Protein AF-A0A7C6S6C7-F1 (afdb_monomer_lite)

Foldseek 3Di:
DPLDDDDAAADDPDPLRDHDPVRLVVLLVVLLVVCVVVVNLFAADPVDLVCVVVVVHHVDDWPVSVDVDCPPGPNVVVCVVVSRVSSNVVSVCVPPPPPVLQWFWKWFDKALDPVVLVVVLVVCVVVVADWFWFDDPNITIITRDTHSDVVVSVVVCVVCVVVVTDIDIHSDHGHTDDPPVPDDLLVLLVCVVVCVQDDDVSNVVSCVVSPHDPVSSVVNNVVVD

Radius of gyration: 30.14 Å; chains: 1; bounding box: 70×31×78 Å

Secondary structure (DSSP, 8-state):
----------S-SSTT----HHHHHHHHHHHHHHHHHTT---------GGGTT-TTT-----GGGTSS--TTHHHHHTTHHHHHHHHHHHHHTSS--------EEEEEEEESSHHHHHHHHHHHHHTT---EEEEETTEEEEEEEEESSHHHHHHHHHHHHHTT---EEE----EEE----PPPHHHHHHHHHTTTT-STHHHHHHHHHTT--HHHHHHHHHH--

Structure (mmCIF, N/CA/C/O backbone):
data_AF-A0A7C6S6C7-F1
#
_entry.id   AF-A0A7C6S6C7-F1
#
loop_
_atom_site.group_PDB
_atom_site.id
_atom_site.type_symbol
_atom_site.label_atom_id
_atom_site.label_alt_id
_atom_site.label_comp_id
_atom_site.label_asym_id
_atom_site.label_entity_id
_atom_site.label_seq_id
_atom_site.pdbx_PDB_ins_code
_atom_site.Cartn_x
_atom_site.Cartn_y
_atom_site.Cartn_z
_atom_site.occupancy
_atom_site.B_iso_or_equiv
_atom_site.auth_seq_id
_atom_site.auth_comp_id
_atom_site.auth_asym_id
_atom_site.auth_atom_id
_atom_site.pdbx_PDB_model_num
ATOM 1 N N . ASP A 1 1 ? 31.961 13.478 -6.996 1.00 47.97 1 ASP A N 1
ATOM 2 C CA . ASP A 1 1 ? 31.665 12.827 -8.280 1.00 47.97 1 ASP A CA 1
ATOM 3 C C . ASP A 1 1 ? 30.890 11.525 -8.039 1.00 47.97 1 ASP A C 1
ATOM 5 O O . ASP A 1 1 ? 31.414 10.441 -8.219 1.00 47.97 1 ASP A O 1
ATOM 9 N N . ASN A 1 2 ? 29.649 11.640 -7.536 1.00 51.88 2 ASN A N 1
ATOM 10 C CA . ASN A 1 2 ? 28.834 10.511 -7.040 1.00 51.88 2 ASN A CA 1
ATOM 11 C C . ASN A 1 2 ? 27.441 10.481 -7.705 1.00 51.88 2 ASN A C 1
ATOM 13 O O . ASN A 1 2 ? 26.450 10.142 -7.065 1.00 51.88 2 ASN A O 1
ATOM 17 N N . ARG A 1 3 ? 27.323 10.953 -8.955 1.00 71.06 3 ARG A N 1
ATOM 18 C CA . ARG A 1 3 ? 26.011 11.225 -9.582 1.00 71.06 3 ARG A CA 1
ATOM 19 C C . ARG A 1 3 ? 25.440 10.058 -10.396 1.00 71.06 3 ARG A C 1
ATOM 21 O O . ARG A 1 3 ? 24.309 10.162 -10.856 1.00 71.06 3 ARG A O 1
ATOM 28 N N . ALA A 1 4 ? 26.196 8.976 -10.590 1.00 80.19 4 ALA A N 1
ATOM 29 C CA . ALA A 1 4 ? 25.791 7.841 -11.417 1.00 80.19 4 ALA A CA 1
ATOM 30 C C . ALA A 1 4 ? 25.955 6.512 -10.671 1.00 80.19 4 ALA A C 1
ATOM 32 O O . ALA A 1 4 ? 26.929 6.311 -9.948 1.00 80.19 4 ALA A O 1
ATOM 33 N N . ILE A 1 5 ? 25.002 5.603 -10.881 1.00 88.62 5 ILE A N 1
ATOM 34 C CA . ILE A 1 5 ? 25.083 4.212 -10.433 1.00 88.62 5 ILE A CA 1
ATOM 35 C C . ILE A 1 5 ? 25.441 3.369 -11.654 1.00 88.62 5 ILE A C 1
ATOM 37 O O . ILE A 1 5 ? 24.648 3.260 -12.590 1.00 88.62 5 ILE A O 1
ATOM 41 N N . THR A 1 6 ? 26.637 2.787 -11.649 1.00 90.50 6 THR A N 1
ATOM 42 C CA . THR A 1 6 ? 27.090 1.883 -12.711 1.00 90.50 6 THR A CA 1
ATOM 43 C C . THR A 1 6 ? 26.638 0.465 -12.399 1.00 90.50 6 THR A C 1
ATOM 45 O O . THR A 1 6 ? 26.876 -0.039 -11.303 1.00 90.50 6 THR A O 1
ATOM 48 N N . ILE A 1 7 ? 25.999 -0.184 -13.370 1.00 91.75 7 ILE A N 1
ATOM 49 C CA . ILE A 1 7 ? 25.543 -1.570 -13.264 1.00 91.75 7 ILE A CA 1
ATOM 50 C C . ILE A 1 7 ? 26.232 -2.378 -14.356 1.00 91.75 7 ILE A C 1
ATOM 52 O O . ILE A 1 7 ? 26.159 -2.028 -15.534 1.00 91.75 7 ILE A O 1
ATOM 56 N N . GLU A 1 8 ? 26.874 -3.473 -13.962 1.00 88.44 8 GLU A N 1
ATOM 57 C CA . GLU A 1 8 ? 27.484 -4.427 -14.881 1.00 88.44 8 GLU A CA 1
ATOM 58 C C . GLU A 1 8 ? 26.715 -5.747 -14.828 1.00 88.44 8 GLU A C 1
ATOM 60 O O . GLU A 1 8 ? 26.406 -6.272 -13.758 1.00 88.44 8 GLU A O 1
ATOM 65 N N . CYS A 1 9 ? 26.371 -6.280 -15.997 1.00 86.69 9 CYS A N 1
ATOM 66 C CA . CYS A 1 9 ? 25.693 -7.562 -16.139 1.00 86.69 9 CYS A CA 1
ATOM 67 C C . CYS A 1 9 ? 26.451 -8.398 -17.163 1.00 86.69 9 CYS A C 1
ATOM 69 O O . CYS A 1 9 ? 26.770 -7.911 -18.245 1.00 86.69 9 CYS A O 1
ATOM 71 N N . ALA A 1 10 ? 26.721 -9.657 -16.831 1.00 84.00 10 ALA A N 1
ATOM 72 C CA . ALA A 1 10 ? 27.397 -10.587 -17.723 1.00 84.00 10 ALA A CA 1
ATOM 73 C C . ALA A 1 10 ? 26.809 -11.993 -17.565 1.00 84.00 10 ALA A C 1
ATOM 75 O O . ALA A 1 10 ? 26.389 -12.398 -16.479 1.00 84.00 10 ALA A O 1
ATOM 76 N N . SER A 1 11 ? 26.766 -12.749 -18.657 1.00 84.12 11 SER A N 1
ATOM 77 C CA . SER A 1 11 ? 26.529 -14.197 -18.632 1.00 84.12 11 SER A CA 1
ATOM 78 C C . SER A 1 11 ? 27.416 -14.862 -19.674 1.00 84.12 11 SER A C 1
ATOM 80 O O . SER A 1 11 ? 28.275 -15.665 -19.317 1.00 84.12 11 SER A O 1
ATOM 82 N N . ASP A 1 12 ? 27.283 -14.447 -20.934 1.00 85.94 12 ASP A N 1
ATOM 83 C CA . ASP A 1 12 ? 28.106 -14.973 -22.019 1.00 85.94 12 ASP A CA 1
ATOM 84 C C . ASP A 1 12 ? 29.448 -14.241 -22.136 1.00 85.94 12 ASP A C 1
ATOM 86 O O . ASP A 1 12 ? 29.566 -13.044 -21.868 1.00 85.94 12 ASP A O 1
ATOM 90 N N . LYS A 1 13 ? 30.478 -14.971 -22.580 1.00 86.69 13 LYS A N 1
ATOM 91 C CA . LYS A 1 13 ? 31.836 -14.435 -22.799 1.00 86.69 13 LYS A CA 1
ATOM 92 C C . LYS A 1 13 ? 32.058 -13.904 -24.218 1.00 86.69 13 LYS A C 1
ATOM 94 O O . LYS A 1 13 ? 33.100 -13.312 -24.493 1.00 86.69 13 LYS A O 1
ATOM 99 N N . THR A 1 14 ? 31.106 -14.125 -25.120 1.00 87.19 14 THR A N 1
ATOM 100 C CA . THR A 1 14 ? 31.212 -13.812 -26.549 1.00 87.19 14 THR A CA 1
ATOM 101 C C . THR A 1 14 ? 30.164 -12.790 -26.969 1.00 87.19 14 THR A C 1
ATOM 103 O O . THR A 1 14 ? 29.082 -12.711 -26.393 1.00 87.19 14 THR A O 1
ATOM 106 N N . HIS A 1 15 ? 30.485 -11.996 -27.992 1.00 83.56 15 HIS A N 1
ATOM 107 C CA . HIS A 1 15 ? 29.543 -11.069 -28.617 1.00 83.56 15 HIS A CA 1
ATOM 108 C C . HIS A 1 15 ? 28.296 -11.834 -29.125 1.00 83.56 15 HIS A C 1
ATOM 110 O O . HIS A 1 15 ? 28.476 -12.894 -29.728 1.00 83.56 15 HIS A O 1
ATOM 116 N N . PRO A 1 16 ? 27.053 -11.353 -28.891 1.00 87.94 16 PRO A N 1
ATOM 117 C CA . PRO A 1 16 ? 26.654 -9.997 -28.477 1.00 87.94 16 PRO A CA 1
ATOM 118 C C . PRO A 1 16 ? 26.642 -9.734 -26.960 1.00 87.94 16 PRO A C 1
ATOM 120 O O . PRO A 1 16 ? 26.078 -8.724 -26.531 1.00 87.94 16 PRO A O 1
ATOM 123 N N . TYR A 1 17 ? 27.279 -10.605 -26.169 1.00 86.69 17 TYR A N 1
ATOM 124 C CA . TYR A 1 17 ? 27.322 -10.582 -24.704 1.00 86.69 17 TYR A CA 1
ATOM 125 C C . TYR A 1 17 ? 25.922 -10.702 -24.103 1.00 86.69 17 TYR A C 1
ATOM 127 O O . TYR A 1 17 ? 25.479 -9.853 -23.328 1.00 86.69 17 TYR A O 1
ATOM 135 N N . ALA A 1 18 ? 25.187 -11.736 -24.522 1.00 89.00 18 ALA A N 1
ATOM 136 C CA . ALA A 1 18 ? 23.850 -11.969 -24.010 1.00 89.00 18 ALA A CA 1
ATOM 137 C C . ALA A 1 18 ? 23.882 -12.259 -22.503 1.00 89.00 18 ALA A C 1
ATOM 139 O O . ALA A 1 18 ? 24.819 -12.861 -21.967 1.00 89.00 18 ALA A O 1
ATOM 140 N N . ILE A 1 19 ? 22.837 -11.795 -21.821 1.00 91.50 19 ILE A N 1
ATOM 141 C CA . ILE A 1 19 ? 22.576 -12.140 -20.427 1.00 91.50 19 ILE A CA 1
ATOM 142 C C . ILE A 1 19 ? 21.405 -13.111 -20.375 1.00 91.50 19 ILE A C 1
ATOM 144 O O . ILE A 1 19 ? 20.435 -12.954 -21.116 1.00 91.50 19 ILE A O 1
ATOM 148 N N . ASN A 1 20 ? 21.498 -14.117 -19.507 1.00 90.56 20 ASN A N 1
ATOM 149 C CA . ASN A 1 20 ? 20.414 -15.083 -19.343 1.00 90.56 20 ASN A CA 1
ATOM 150 C C . ASN A 1 20 ? 19.202 -14.458 -18.627 1.00 90.56 20 ASN A C 1
ATOM 152 O O . ASN A 1 20 ? 19.310 -13.413 -17.979 1.00 90.56 20 ASN A O 1
ATOM 156 N N . ASP A 1 21 ? 18.059 -15.140 -18.685 1.00 87.06 21 ASP A N 1
ATOM 157 C CA . ASP A 1 21 ? 16.793 -14.650 -18.127 1.00 87.06 21 ASP A CA 1
ATOM 158 C C . ASP A 1 21 ? 16.856 -14.339 -16.628 1.00 87.06 21 ASP A C 1
ATOM 160 O O . ASP A 1 21 ? 16.205 -13.403 -16.161 1.00 87.06 21 ASP A O 1
ATOM 164 N N . LYS A 1 22 ? 17.655 -15.091 -15.855 1.00 90.12 22 LYS A N 1
ATOM 165 C CA . LYS A 1 22 ? 17.818 -14.831 -14.417 1.00 90.12 22 LYS A CA 1
ATOM 166 C C . LYS A 1 22 ? 18.522 -13.496 -14.194 1.00 90.12 22 LYS A C 1
ATOM 168 O O . LYS A 1 22 ? 18.043 -12.690 -13.404 1.00 90.12 22 LYS A O 1
ATOM 173 N N . VAL A 1 23 ? 19.612 -13.245 -14.921 1.00 92.81 23 VAL A N 1
ATOM 174 C CA . VAL A 1 23 ? 20.358 -11.981 -14.846 1.00 92.81 23 VAL A CA 1
ATOM 175 C C . VAL A 1 23 ? 19.506 -10.821 -15.356 1.00 92.81 23 VAL A C 1
ATOM 177 O O . VAL A 1 23 ? 19.462 -9.779 -14.708 1.00 92.81 23 VAL A O 1
ATOM 180 N N . TYR A 1 24 ? 18.769 -11.007 -16.455 1.00 91.31 24 TYR A N 1
ATOM 181 C CA . TYR A 1 24 ? 17.848 -9.991 -16.971 1.00 91.31 24 TYR A CA 1
ATOM 182 C C . TYR A 1 24 ? 16.764 -9.637 -15.943 1.00 91.31 24 TYR A C 1
ATOM 184 O O . TYR A 1 24 ? 16.545 -8.464 -15.646 1.00 91.31 24 TYR A O 1
ATOM 192 N N . LYS A 1 25 ? 16.131 -10.638 -15.320 1.00 89.12 25 LYS A N 1
ATOM 193 C CA . LYS A 1 25 ? 15.130 -10.417 -14.269 1.00 89.12 25 LYS A CA 1
ATOM 194 C C . LYS A 1 25 ? 15.717 -9.665 -13.071 1.00 89.12 25 LYS A C 1
ATOM 196 O O . LYS A 1 25 ? 15.112 -8.696 -12.614 1.00 89.12 25 LYS A O 1
ATOM 201 N N . SER A 1 26 ? 16.888 -10.079 -12.586 1.00 93.12 26 SER A N 1
ATOM 202 C CA . SER A 1 26 ? 17.566 -9.410 -11.471 1.00 93.12 26 SER A CA 1
ATOM 203 C C . SER A 1 26 ? 17.972 -7.975 -11.809 1.00 93.12 26 SER A C 1
ATOM 205 O O . SER A 1 26 ? 17.863 -7.107 -10.948 1.00 93.12 26 SER A O 1
ATOM 207 N N . LEU A 1 27 ? 18.368 -7.693 -13.056 1.00 95.94 27 LEU A N 1
ATOM 208 C CA . LEU A 1 27 ? 18.631 -6.333 -13.531 1.00 95.94 27 LEU A CA 1
ATOM 209 C C . LEU A 1 27 ? 17.375 -5.456 -13.429 1.00 95.94 27 LEU A C 1
ATOM 211 O O . LEU A 1 27 ? 17.442 -4.353 -12.890 1.00 95.94 27 LEU A O 1
ATOM 215 N N . ILE A 1 28 ? 16.224 -5.949 -13.897 1.00 95.88 28 ILE A N 1
ATOM 216 C CA . ILE A 1 28 ? 14.957 -5.213 -13.800 1.00 95.88 28 ILE A CA 1
ATOM 217 C C . ILE A 1 28 ? 14.578 -4.950 -12.333 1.00 95.88 28 ILE A C 1
ATOM 219 O O . ILE A 1 28 ? 14.194 -3.833 -11.989 1.00 95.88 28 ILE A O 1
ATOM 223 N N . GLU A 1 29 ? 14.691 -5.950 -11.456 1.00 92.56 29 GLU A N 1
ATOM 224 C CA . GLU A 1 29 ? 14.382 -5.803 -10.024 1.00 92.56 29 GLU A CA 1
ATOM 225 C C . GLU A 1 29 ? 15.312 -4.797 -9.329 1.00 92.56 29 GLU A C 1
ATOM 227 O O . GLU A 1 29 ? 14.835 -3.940 -8.580 1.00 92.56 29 GLU A O 1
ATOM 232 N N . LEU A 1 30 ? 16.612 -4.847 -9.632 1.00 95.12 30 LEU A N 1
ATOM 233 C CA . LEU A 1 30 ? 17.609 -3.913 -9.114 1.00 95.12 30 LEU A CA 1
ATOM 234 C C . LEU A 1 30 ? 17.331 -2.473 -9.566 1.00 95.12 30 LEU A C 1
ATOM 236 O O . LEU A 1 30 ? 17.355 -1.559 -8.745 1.00 95.12 30 LEU A O 1
ATOM 240 N N . LEU A 1 31 ? 17.025 -2.260 -10.848 1.00 95.94 31 LEU A N 1
ATOM 241 C CA . LEU A 1 31 ? 16.701 -0.932 -11.381 1.00 95.94 31 LEU A CA 1
ATOM 242 C C . LEU A 1 31 ? 15.455 -0.336 -10.710 1.00 95.94 31 LEU A C 1
ATOM 244 O O . LEU A 1 31 ? 15.453 0.841 -10.353 1.00 95.94 31 LEU A O 1
ATOM 248 N N . VAL A 1 32 ? 14.419 -1.147 -10.477 1.00 93.50 32 VAL A N 1
ATOM 249 C CA . VAL A 1 32 ? 13.214 -0.715 -9.749 1.00 93.50 32 VAL A CA 1
ATOM 250 C C . VAL A 1 32 ? 13.544 -0.310 -8.309 1.00 93.50 32 VAL A C 1
ATOM 252 O O . VAL A 1 32 ? 13.063 0.724 -7.844 1.00 93.50 32 VAL A O 1
ATOM 255 N N . ASP A 1 33 ? 14.343 -1.104 -7.592 1.00 91.25 33 ASP A N 1
ATOM 256 C CA . ASP A 1 33 ? 14.756 -0.797 -6.215 1.00 91.25 33 ASP A CA 1
ATOM 257 C C . ASP A 1 33 ? 15.592 0.492 -6.148 1.00 91.25 33 ASP A C 1
ATOM 259 O O . ASP A 1 33 ? 15.297 1.377 -5.340 1.00 91.25 33 ASP A O 1
ATOM 263 N N . ILE A 1 34 ? 16.552 0.662 -7.063 1.00 91.62 34 ILE A N 1
ATOM 264 C CA . ILE A 1 34 ? 17.354 1.885 -7.195 1.00 91.62 34 ILE A CA 1
ATOM 265 C C . ILE A 1 34 ? 16.457 3.101 -7.424 1.00 91.62 34 ILE A C 1
ATOM 267 O O . ILE A 1 34 ? 16.593 4.099 -6.712 1.00 91.62 34 ILE A O 1
ATOM 271 N N . CYS A 1 35 ? 15.530 3.029 -8.382 1.00 92.50 35 CYS A N 1
ATOM 272 C CA . CYS A 1 35 ? 14.629 4.139 -8.665 1.00 92.50 35 CYS A CA 1
ATOM 273 C C . CYS A 1 35 ? 13.804 4.522 -7.430 1.00 92.50 35 CYS A C 1
ATOM 275 O O . CYS A 1 35 ? 13.725 5.702 -7.091 1.00 92.50 35 CYS A O 1
ATOM 277 N N . LYS A 1 36 ? 13.274 3.538 -6.692 1.00 87.31 36 LYS A N 1
ATOM 278 C CA . LYS A 1 36 ? 12.518 3.782 -5.453 1.00 87.31 36 LYS A CA 1
ATOM 279 C C . LYS A 1 36 ? 13.365 4.436 -4.361 1.00 87.31 36 LYS A C 1
ATOM 281 O O . LYS A 1 36 ? 12.927 5.420 -3.772 1.00 87.31 36 LYS A O 1
ATOM 286 N N . ARG A 1 37 ? 14.571 3.923 -4.093 1.00 87.56 37 ARG A N 1
ATOM 287 C CA . ARG A 1 37 ? 15.457 4.446 -3.031 1.00 87.56 37 ARG A CA 1
ATOM 288 C C . ARG A 1 37 ? 15.933 5.868 -3.291 1.00 87.56 37 ARG A C 1
ATOM 290 O O . ARG A 1 37 ? 16.181 6.602 -2.343 1.00 87.56 37 ARG A O 1
ATOM 297 N N . ASN A 1 38 ? 16.056 6.239 -4.562 1.00 87.38 38 ASN A N 1
ATOM 298 C CA . ASN A 1 38 ? 16.575 7.540 -4.972 1.00 87.38 38 ASN A CA 1
ATOM 299 C C . ASN A 1 38 ? 15.471 8.515 -5.411 1.00 87.38 38 ASN A C 1
ATOM 301 O O . ASN A 1 38 ? 15.783 9.591 -5.912 1.00 87.38 38 ASN A O 1
ATOM 305 N N . GLY A 1 39 ? 14.191 8.155 -5.252 1.00 87.88 39 GLY A N 1
ATOM 306 C CA . GLY A 1 39 ? 13.073 9.019 -5.637 1.00 87.88 39 GLY A CA 1
ATOM 307 C C . GLY A 1 39 ? 13.017 9.323 -7.138 1.00 87.88 39 GLY A C 1
ATOM 308 O O . GLY A 1 39 ? 12.542 10.386 -7.525 1.00 87.88 39 GLY A O 1
ATOM 309 N N . ILE A 1 40 ? 13.513 8.415 -7.984 1.00 90.31 40 ILE A N 1
ATOM 310 C CA . ILE A 1 40 ? 13.480 8.551 -9.443 1.00 90.31 40 ILE A CA 1
ATOM 311 C C . ILE A 1 40 ? 12.114 8.042 -9.925 1.00 90.31 40 ILE A C 1
ATOM 313 O O . ILE A 1 40 ? 11.858 6.838 -9.844 1.00 90.31 40 ILE A O 1
ATOM 317 N N . PRO A 1 41 ? 11.234 8.921 -10.434 1.00 87.06 41 PRO A N 1
ATOM 318 C CA . PRO A 1 41 ? 9.870 8.536 -10.792 1.00 87.06 41 PRO A CA 1
ATOM 319 C C . PRO A 1 41 ? 9.803 7.703 -12.077 1.00 87.06 41 PRO A C 1
ATOM 321 O O . PRO A 1 41 ? 8.849 6.960 -12.280 1.00 87.06 41 PRO A O 1
ATOM 324 N N . GLU A 1 42 ? 10.804 7.832 -12.949 1.00 92.94 42 GLU A N 1
ATOM 325 C CA . GLU A 1 42 ? 10.820 7.211 -14.268 1.00 92.94 42 GLU A CA 1
ATOM 326 C C . GLU A 1 42 ? 12.260 6.997 -14.741 1.00 92.94 42 GLU A C 1
ATOM 328 O O . GLU A 1 42 ? 13.106 7.890 -14.635 1.00 92.94 42 GLU A O 1
ATOM 333 N N . LEU A 1 43 ? 12.526 5.827 -15.312 1.00 95.50 43 LEU A N 1
ATOM 334 C CA . LEU A 1 43 ? 13.738 5.520 -16.052 1.00 95.50 43 LEU A CA 1
ATOM 335 C C . LEU A 1 43 ? 13.569 5.960 -17.518 1.00 95.50 43 LEU A C 1
ATOM 337 O O . LEU A 1 43 ? 12.643 5.532 -18.205 1.00 95.50 43 LEU A O 1
ATOM 341 N N . LYS A 1 44 ? 14.448 6.840 -18.001 1.00 95.44 44 LYS A N 1
ATOM 342 C CA . LYS A 1 44 ? 14.313 7.544 -19.285 1.00 95.44 44 LYS A CA 1
ATOM 343 C C . LYS A 1 44 ? 15.459 7.182 -20.220 1.00 95.44 44 LYS A C 1
ATOM 345 O O . LYS A 1 44 ? 16.620 7.468 -19.919 1.00 95.44 44 LYS A O 1
ATOM 350 N N . TRP A 1 45 ? 15.116 6.641 -21.388 1.00 96.50 45 TRP A N 1
ATOM 351 C CA . TRP A 1 45 ? 16.058 6.306 -22.455 1.00 96.50 45 TRP A CA 1
ATOM 352 C C . TRP A 1 45 ? 15.567 6.820 -23.808 1.00 96.50 45 TRP A C 1
ATOM 354 O O . TRP A 1 45 ? 14.506 6.414 -24.277 1.00 96.50 45 TRP A O 1
ATOM 364 N N . LYS A 1 46 ? 16.355 7.691 -24.447 1.00 95.00 46 LYS A N 1
ATOM 365 C CA . LYS A 1 46 ? 16.115 8.192 -25.811 1.00 95.00 46 LYS A CA 1
ATOM 366 C C . LYS A 1 46 ? 17.186 7.751 -26.809 1.00 95.00 46 LYS A C 1
ATOM 368 O O . LYS A 1 46 ? 17.100 8.112 -27.976 1.00 95.00 46 LYS A O 1
ATOM 373 N N . ALA A 1 47 ? 18.182 6.987 -26.353 1.00 94.69 47 ALA A N 1
ATOM 374 C CA . ALA A 1 47 ? 19.367 6.623 -27.129 1.00 94.69 47 ALA A CA 1
ATOM 375 C C . ALA A 1 47 ? 20.111 7.839 -27.717 1.00 94.69 47 ALA A C 1
ATOM 377 O O . ALA A 1 47 ? 20.764 7.730 -28.753 1.00 94.69 47 ALA A O 1
ATOM 378 N N . ASP A 1 48 ? 20.034 8.991 -27.047 1.00 95.69 48 ASP A N 1
ATOM 379 C CA . ASP A 1 48 ? 20.610 10.242 -27.529 1.00 95.69 48 ASP A CA 1
ATOM 380 C C . ASP A 1 48 ? 21.791 10.652 -26.645 1.00 95.69 48 ASP A C 1
ATOM 382 O O . ASP A 1 48 ? 21.632 11.009 -25.474 1.00 95.69 48 ASP A O 1
ATOM 386 N N . LYS A 1 49 ? 22.996 10.594 -27.219 1.00 94.50 49 LYS A N 1
ATOM 387 C CA . LYS A 1 49 ? 24.242 10.957 -26.533 1.00 94.50 49 LYS A CA 1
ATOM 388 C C . LYS A 1 49 ? 24.283 12.443 -26.148 1.00 94.50 49 LYS A C 1
ATOM 390 O O . LYS A 1 49 ? 24.946 12.789 -25.176 1.00 94.50 49 LYS A O 1
ATOM 395 N N . SER A 1 50 ? 23.571 13.321 -26.858 1.00 96.31 50 SER A N 1
ATOM 396 C CA . SER A 1 50 ? 23.533 14.757 -26.540 1.00 96.31 50 SER A CA 1
ATOM 397 C C . SER A 1 50 ? 22.786 15.067 -25.234 1.00 96.31 50 SER A C 1
ATOM 399 O O . SER A 1 50 ? 22.929 16.155 -24.679 1.00 96.31 50 SER A O 1
ATOM 401 N N . LEU A 1 51 ? 22.023 14.101 -24.708 1.00 95.06 51 LEU A N 1
ATOM 402 C CA . LEU A 1 51 ? 21.265 14.223 -23.461 1.00 95.06 51 LEU A CA 1
ATOM 403 C C . LEU A 1 51 ? 22.041 13.767 -22.217 1.00 95.06 51 LEU A C 1
ATOM 405 O O . LEU A 1 51 ? 21.462 13.684 -21.133 1.00 95.06 51 LEU A O 1
ATOM 409 N N . ILE A 1 52 ? 23.337 13.469 -22.343 1.00 92.00 52 ILE A N 1
ATOM 410 C CA . ILE A 1 52 ? 24.215 13.295 -21.178 1.00 92.00 52 ILE A CA 1
ATOM 411 C C . ILE A 1 52 ? 24.145 14.566 -20.305 1.00 92.00 52 ILE A C 1
ATOM 413 O O . ILE A 1 52 ? 23.999 15.672 -20.820 1.00 92.00 52 ILE A O 1
ATOM 417 N N . ASP A 1 53 ? 24.171 14.386 -18.979 1.00 89.75 53 ASP A N 1
ATOM 418 C CA . ASP A 1 53 ? 23.977 15.439 -17.965 1.00 89.75 53 ASP A CA 1
ATOM 419 C C . ASP A 1 53 ? 22.603 16.154 -17.993 1.00 89.75 53 ASP A C 1
ATOM 421 O O . ASP A 1 53 ? 22.406 17.135 -17.278 1.00 89.75 53 ASP A O 1
ATOM 425 N N . GLN A 1 54 ? 21.611 15.635 -18.735 1.00 92.94 54 GLN A N 1
ATOM 426 C CA . GLN A 1 54 ? 20.225 16.134 -18.755 1.00 92.94 54 GLN A CA 1
ATOM 427 C C . GLN A 1 54 ? 19.233 15.090 -18.184 1.00 92.94 54 GLN A C 1
ATOM 429 O O . GLN A 1 54 ? 18.386 14.579 -18.926 1.00 92.94 54 GLN A O 1
ATOM 434 N N . PRO A 1 55 ? 19.287 14.773 -16.871 1.00 89.62 55 PRO A N 1
ATOM 435 C CA . PRO A 1 55 ? 18.529 13.675 -16.247 1.00 89.62 55 PRO A CA 1
ATOM 436 C C . PRO A 1 55 ? 17.004 13.807 -16.369 1.00 89.62 55 PRO A C 1
ATOM 438 O O . PRO A 1 55 ? 16.293 12.800 -16.396 1.00 89.62 55 PRO A O 1
ATOM 441 N N . ASP A 1 56 ? 16.490 15.029 -16.528 1.00 90.38 56 ASP A N 1
ATOM 442 C CA . ASP A 1 56 ? 15.067 15.273 -16.781 1.00 90.38 56 ASP A CA 1
ATOM 443 C C . ASP A 1 56 ? 14.608 14.754 -18.151 1.00 90.38 56 ASP A C 1
ATOM 445 O O . ASP A 1 56 ? 13.427 14.450 -18.335 1.00 90.38 56 ASP A O 1
ATOM 449 N N . LYS A 1 57 ? 15.533 14.613 -19.107 1.00 93.19 57 LYS A N 1
ATOM 450 C CA . LYS A 1 57 ? 15.267 14.131 -20.470 1.00 93.19 57 LYS A CA 1
ATOM 451 C C . LYS A 1 57 ? 15.746 12.695 -20.687 1.00 93.19 57 LYS A C 1
ATOM 453 O O . LYS A 1 57 ? 15.078 11.950 -21.402 1.00 93.19 57 LYS A O 1
ATOM 458 N N . GLN A 1 58 ? 16.879 12.320 -20.093 1.00 95.25 58 GLN A N 1
ATOM 459 C CA . GLN A 1 58 ? 17.463 10.980 -20.141 1.00 95.25 58 GLN A CA 1
ATOM 460 C C . GLN A 1 58 ? 18.359 10.774 -18.917 1.00 95.25 58 GLN A C 1
ATOM 462 O O . GLN A 1 58 ? 19.322 11.508 -18.722 1.00 95.25 58 GLN A O 1
ATOM 467 N N . ASN A 1 59 ? 18.069 9.757 -18.110 1.00 94.38 59 ASN A N 1
ATOM 468 C CA . ASN A 1 59 ? 18.835 9.441 -16.899 1.00 94.38 59 ASN A CA 1
ATOM 469 C C . ASN A 1 59 ? 19.586 8.104 -16.994 1.00 94.38 59 ASN A C 1
ATOM 471 O O . ASN A 1 59 ? 20.255 7.700 -16.047 1.00 94.38 59 ASN A O 1
ATOM 475 N N . MET A 1 60 ? 19.514 7.446 -18.150 1.00 95.69 60 MET A N 1
ATOM 476 C CA . MET A 1 60 ? 20.321 6.283 -18.491 1.00 95.69 60 MET A CA 1
ATOM 477 C C . MET A 1 60 ? 21.465 6.685 -19.421 1.00 95.69 60 MET A C 1
ATOM 479 O O . MET A 1 60 ? 21.272 7.417 -20.392 1.00 95.69 60 MET A O 1
ATOM 483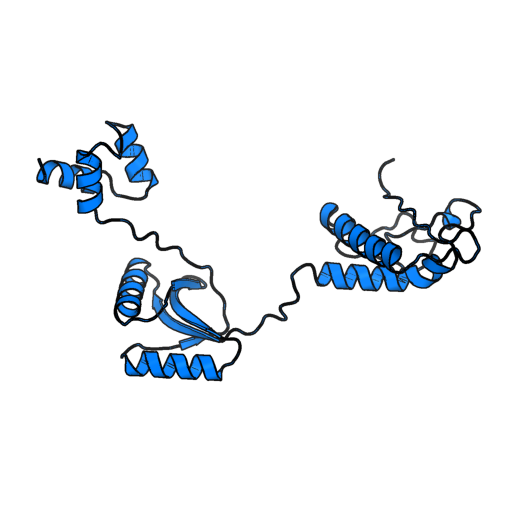 N N . THR A 1 61 ? 22.654 6.156 -19.159 1.00 94.44 61 THR A N 1
ATOM 484 C CA . THR A 1 61 ? 23.829 6.319 -20.018 1.00 94.44 61 THR A CA 1
ATOM 485 C C . THR A 1 61 ? 24.543 4.981 -20.181 1.00 94.44 61 THR A C 1
ATOM 487 O O . THR A 1 61 ? 24.307 4.035 -19.430 1.00 94.44 61 THR A O 1
ATOM 490 N N . VAL A 1 62 ? 25.396 4.873 -21.200 1.00 93.69 62 VAL A N 1
ATOM 491 C CA . VAL A 1 62 ? 26.158 3.652 -21.488 1.00 93.69 62 VAL A CA 1
ATOM 492 C C . VAL A 1 62 ? 27.645 3.940 -21.600 1.00 93.69 62 VAL A C 1
ATOM 494 O O . VAL A 1 62 ? 28.051 4.987 -22.101 1.00 93.69 62 VAL A O 1
ATOM 497 N N . HIS A 1 63 ? 28.473 2.978 -21.195 1.00 90.44 63 HIS A N 1
ATOM 498 C CA . HIS A 1 63 ? 29.926 3.143 -21.170 1.00 90.44 63 HIS A CA 1
ATOM 499 C C . HIS A 1 63 ? 30.514 3.457 -22.560 1.00 90.44 63 HIS A C 1
ATOM 501 O O . HIS A 1 63 ? 31.388 4.318 -22.666 1.00 90.44 63 HIS A O 1
ATOM 507 N N . ARG A 1 64 ? 29.970 2.869 -23.642 1.00 91.12 64 ARG A N 1
ATOM 508 C CA . ARG A 1 64 ? 30.371 3.178 -25.032 1.00 91.12 64 ARG A CA 1
ATOM 509 C C . ARG A 1 64 ? 30.246 4.654 -25.437 1.00 91.12 64 ARG A C 1
ATOM 511 O O . ARG A 1 64 ? 30.790 5.054 -26.461 1.00 91.12 64 ARG A O 1
ATOM 518 N N . TRP A 1 65 ? 29.532 5.482 -24.672 1.00 92.62 65 TRP A N 1
ATOM 519 C CA . TRP A 1 65 ? 29.471 6.925 -24.920 1.00 92.62 65 TRP A CA 1
ATOM 520 C C . TRP A 1 65 ? 30.660 7.703 -24.344 1.00 92.62 65 TRP A C 1
ATOM 522 O O . TRP A 1 65 ? 30.966 8.775 -24.867 1.00 92.62 65 TRP A O 1
ATOM 532 N N . PHE A 1 66 ? 31.338 7.165 -23.329 1.00 89.62 66 PHE A N 1
ATOM 533 C CA . PHE A 1 66 ? 32.442 7.822 -22.615 1.00 89.62 66 PHE A CA 1
ATOM 534 C C . PHE A 1 66 ? 33.811 7.225 -22.949 1.00 89.62 66 PHE A C 1
ATOM 536 O O . PHE A 1 66 ? 34.822 7.915 -22.865 1.00 89.62 66 PHE A O 1
ATOM 543 N N . ALA A 1 67 ? 33.847 5.957 -23.358 1.00 87.38 67 ALA A N 1
ATOM 544 C CA . ALA A 1 67 ? 35.062 5.266 -23.761 1.00 87.38 67 ALA A CA 1
ATOM 545 C C . ALA A 1 67 ? 34.811 4.429 -25.018 1.00 87.38 67 ALA A C 1
ATOM 547 O O . ALA A 1 67 ? 33.705 3.932 -25.234 1.00 87.38 67 ALA A O 1
ATOM 548 N N . ASN A 1 68 ? 35.854 4.222 -25.827 1.00 84.19 68 ASN A N 1
ATOM 549 C CA . ASN A 1 68 ? 35.796 3.331 -26.986 1.00 84.19 68 ASN A CA 1
ATOM 550 C C . ASN A 1 68 ? 35.774 1.859 -26.528 1.00 84.19 68 ASN A C 1
ATOM 552 O O . ASN A 1 68 ? 36.797 1.173 -26.506 1.00 84.19 68 ASN A O 1
ATOM 556 N N . LYS A 1 69 ? 34.610 1.411 -26.052 1.00 84.19 69 LYS A N 1
ATOM 557 C CA . LYS A 1 69 ? 34.363 0.088 -25.467 1.00 84.19 69 LYS A CA 1
ATOM 558 C C . LYS A 1 69 ? 33.063 -0.485 -26.023 1.00 84.19 69 LYS A C 1
ATOM 560 O O . LYS A 1 69 ? 32.126 0.250 -26.315 1.00 84.19 69 LYS A O 1
ATOM 565 N N . SER A 1 70 ? 32.973 -1.811 -26.103 1.00 85.56 70 SER A N 1
ATOM 566 C CA . SER A 1 70 ? 31.771 -2.514 -26.572 1.00 85.56 70 SER A CA 1
ATOM 567 C C . SER A 1 70 ? 30.633 -2.548 -25.540 1.00 85.56 70 SER A C 1
ATOM 569 O O . SER A 1 70 ? 29.496 -2.813 -25.919 1.00 85.56 70 SER A O 1
ATOM 571 N N . CYS A 1 71 ? 30.889 -2.239 -24.263 1.00 84.69 71 CYS A N 1
ATOM 572 C CA . CYS A 1 71 ? 29.901 -2.240 -23.173 1.00 84.69 71 CYS A CA 1
ATOM 573 C C . CYS A 1 71 ? 28.741 -1.247 -23.439 1.00 84.69 71 CYS A C 1
ATOM 575 O O . CYS A 1 71 ? 29.000 -0.089 -23.790 1.00 84.69 71 CYS A O 1
ATOM 577 N N . PRO A 1 72 ? 27.464 -1.663 -23.309 1.00 90.81 72 PRO A N 1
ATOM 578 C CA . PRO A 1 72 ? 26.965 -2.852 -22.597 1.00 90.81 72 PRO A CA 1
ATOM 579 C C . PRO A 1 72 ? 26.799 -4.119 -23.459 1.00 90.81 72 PRO A C 1
ATOM 581 O O . PRO A 1 72 ? 26.055 -5.021 -23.095 1.00 90.81 72 PRO A O 1
ATOM 584 N N . GLY A 1 73 ? 27.463 -4.196 -24.613 1.00 90.38 73 GLY A N 1
ATOM 585 C CA . GLY A 1 73 ? 27.185 -5.212 -25.625 1.00 90.38 73 GLY A CA 1
ATOM 586 C C . GLY A 1 73 ? 25.894 -4.910 -26.383 1.00 90.38 73 GLY A C 1
ATOM 587 O O . GLY A 1 73 ? 25.084 -4.075 -25.973 1.00 90.38 73 GLY A O 1
ATOM 588 N N . ASP A 1 74 ? 25.696 -5.576 -27.516 1.00 91.31 74 ASP A N 1
ATOM 589 C CA . ASP A 1 74 ? 24.558 -5.277 -28.389 1.00 91.31 74 ASP A CA 1
ATOM 590 C C . ASP A 1 74 ? 23.255 -5.890 -27.865 1.00 91.31 74 ASP A C 1
ATOM 592 O O . ASP A 1 74 ? 22.171 -5.349 -28.106 1.00 91.31 74 ASP A O 1
ATOM 596 N N . TYR A 1 75 ? 23.352 -6.956 -27.059 1.00 91.31 75 TYR A N 1
ATOM 597 C CA . TYR A 1 75 ? 22.195 -7.573 -26.417 1.00 91.31 75 TYR A CA 1
ATOM 598 C C . TYR A 1 75 ? 21.460 -6.599 -25.487 1.00 91.31 75 TYR A C 1
ATOM 600 O O . TYR A 1 75 ? 20.252 -6.409 -25.638 1.00 91.31 75 TYR A O 1
ATOM 608 N N . ILE A 1 76 ? 22.181 -5.961 -24.555 1.00 92.00 76 ILE A N 1
ATOM 609 C CA . ILE A 1 76 ? 21.598 -4.968 -23.644 1.00 92.00 76 ILE A CA 1
ATOM 610 C C . ILE A 1 76 ? 21.301 -3.675 -24.399 1.00 92.00 76 ILE A C 1
ATOM 612 O O . ILE A 1 76 ? 20.212 -3.135 -24.234 1.00 92.00 76 ILE A O 1
ATOM 616 N N . TYR A 1 77 ? 22.215 -3.190 -25.251 1.00 92.69 77 TYR A N 1
ATOM 617 C CA . TYR A 1 77 ? 22.045 -1.901 -25.934 1.00 92.69 77 TYR A CA 1
ATOM 618 C C . TYR A 1 77 ? 20.748 -1.835 -26.756 1.00 92.69 77 TYR A C 1
ATOM 620 O O . TYR A 1 77 ? 20.005 -0.860 -26.651 1.00 92.69 77 TYR A O 1
ATOM 628 N N . SER A 1 78 ? 20.422 -2.904 -27.492 1.00 90.50 78 SER A N 1
ATOM 629 C CA . SER A 1 78 ? 19.164 -3.017 -28.252 1.00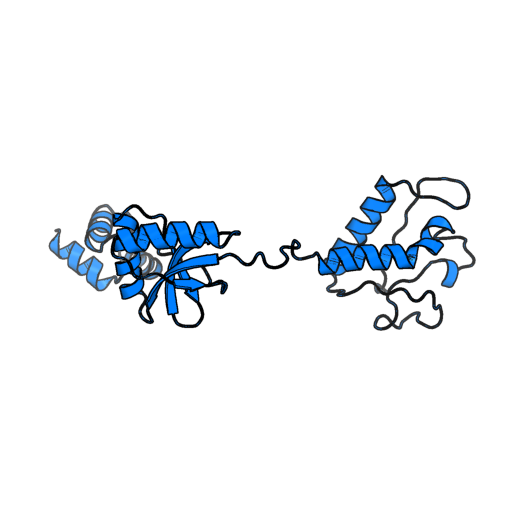 90.50 78 SER A CA 1
ATOM 630 C C . SER A 1 78 ? 17.905 -3.114 -27.376 1.00 90.50 78 SER A C 1
ATOM 632 O O . SER A 1 78 ? 16.806 -2.854 -27.858 1.00 90.50 78 SER A O 1
ATOM 634 N N . ARG A 1 79 ? 18.050 -3.445 -26.087 1.00 94.56 79 ARG A N 1
ATOM 635 C CA . ARG A 1 79 ? 16.953 -3.632 -25.123 1.00 94.56 79 ARG A CA 1
ATOM 636 C C . ARG A 1 79 ? 16.811 -2.495 -24.118 1.00 94.56 79 ARG A C 1
ATOM 638 O O . ARG A 1 79 ? 15.890 -2.545 -23.317 1.00 94.56 79 ARG A O 1
ATOM 645 N N . LEU A 1 80 ? 17.643 -1.452 -24.142 1.00 94.12 80 LEU A N 1
ATOM 646 C CA . LEU A 1 80 ? 17.570 -0.370 -23.143 1.00 94.12 80 LEU A CA 1
ATOM 647 C C . LEU A 1 80 ? 16.204 0.335 -23.116 1.00 94.12 80 LEU A C 1
ATOM 649 O O . LEU A 1 80 ? 15.717 0.673 -22.041 1.00 94.12 80 LEU A O 1
ATOM 653 N N . GLY A 1 81 ? 15.543 0.479 -24.270 1.00 92.44 81 GLY A N 1
ATOM 654 C CA . GLY A 1 81 ? 14.163 0.976 -24.327 1.00 92.44 81 GLY A CA 1
ATOM 655 C C . GLY A 1 81 ? 13.152 0.015 -23.690 1.00 92.44 81 GLY A C 1
ATOM 656 O O . GLY A 1 81 ? 12.287 0.446 -22.930 1.00 92.44 81 GLY A O 1
ATOM 657 N N . GLN A 1 82 ? 13.293 -1.292 -23.940 1.00 89.94 82 GLN A N 1
ATOM 658 C CA . GLN A 1 82 ? 12.462 -2.325 -23.316 1.00 89.94 82 GLN A CA 1
ATOM 659 C C . GLN A 1 82 ? 12.682 -2.371 -21.798 1.00 89.94 82 GLN A C 1
ATOM 661 O O . GLN A 1 82 ? 11.716 -2.363 -21.045 1.00 89.94 82 GLN A O 1
ATOM 666 N N . ILE A 1 83 ? 13.936 -2.345 -21.347 1.00 95.75 83 ILE A N 1
ATOM 667 C CA . ILE A 1 83 ? 14.319 -2.292 -19.933 1.00 95.75 83 ILE A CA 1
ATOM 668 C C . ILE A 1 83 ? 13.690 -1.069 -19.260 1.00 95.75 83 ILE A C 1
ATOM 670 O O . ILE A 1 83 ? 13.053 -1.217 -18.220 1.00 95.75 83 ILE A O 1
ATOM 674 N N . ALA A 1 84 ? 13.800 0.120 -19.867 1.00 95.38 84 ALA A N 1
ATOM 675 C CA . ALA A 1 84 ? 13.155 1.328 -19.357 1.00 95.38 84 ALA A CA 1
ATOM 676 C C . ALA A 1 84 ? 11.635 1.147 -19.236 1.00 95.38 84 ALA A C 1
ATOM 678 O O . ALA A 1 84 ? 11.065 1.422 -18.182 1.00 95.38 84 ALA A O 1
ATOM 679 N N . SER A 1 85 ? 10.988 0.597 -20.266 1.00 89.94 85 SER A N 1
ATOM 680 C CA . SER A 1 85 ? 9.553 0.305 -20.246 1.00 89.94 85 SER A CA 1
ATOM 681 C C . SER A 1 85 ? 9.161 -0.696 -19.152 1.00 89.94 85 SER A C 1
ATOM 683 O O . SER A 1 85 ? 8.174 -0.478 -18.455 1.00 89.94 85 SER A O 1
ATOM 685 N N . GLU A 1 86 ? 9.905 -1.789 -18.977 1.00 91.38 86 GLU A N 1
ATOM 686 C CA . GLU A 1 86 ? 9.629 -2.819 -17.967 1.00 91.38 86 GLU A CA 1
ATOM 687 C C . GLU A 1 86 ? 9.842 -2.303 -16.538 1.00 91.38 86 GLU A C 1
ATOM 689 O O . GLU A 1 86 ? 9.032 -2.576 -15.645 1.00 91.38 86 GLU A O 1
ATOM 694 N N . VAL A 1 87 ? 10.902 -1.520 -16.318 1.00 95.06 87 VAL A N 1
ATOM 695 C CA . VAL A 1 87 ? 11.168 -0.854 -15.038 1.00 95.06 87 VAL A CA 1
ATOM 696 C C . VAL A 1 87 ? 10.066 0.152 -14.736 1.00 95.06 87 VAL A C 1
ATOM 698 O O . VAL A 1 87 ? 9.490 0.095 -13.654 1.00 95.06 87 VAL A O 1
ATOM 701 N N . ASN A 1 88 ? 9.698 1.010 -15.688 1.00 93.12 88 ASN A N 1
ATOM 702 C CA . ASN A 1 88 ? 8.628 1.992 -15.507 1.00 93.12 88 ASN A CA 1
ATOM 703 C C . ASN A 1 88 ? 7.278 1.321 -15.273 1.00 93.12 88 ASN A C 1
ATOM 705 O O . ASN A 1 88 ? 6.534 1.741 -14.391 1.00 93.12 88 ASN A O 1
ATOM 709 N N . ALA A 1 89 ? 6.977 0.230 -15.981 1.00 86.69 89 ALA A N 1
ATOM 710 C CA . ALA A 1 89 ? 5.793 -0.572 -15.709 1.00 86.69 89 ALA A CA 1
ATOM 711 C C . ALA A 1 89 ? 5.790 -1.070 -14.259 1.00 86.69 89 ALA A C 1
ATOM 713 O O . ALA A 1 89 ? 4.762 -0.980 -13.596 1.00 86.69 89 ALA A O 1
ATOM 714 N N . LYS A 1 90 ? 6.930 -1.525 -13.724 1.00 87.44 90 LYS A N 1
ATOM 715 C CA . LYS A 1 90 ? 7.062 -1.975 -12.327 1.00 87.44 90 LYS A CA 1
ATOM 716 C C . LYS A 1 90 ? 7.104 -0.842 -11.296 1.00 87.44 90 LYS A C 1
ATOM 718 O O . LYS A 1 90 ? 6.637 -1.053 -10.180 1.00 87.44 90 LYS A O 1
ATOM 723 N N . LEU A 1 91 ? 7.625 0.336 -11.637 1.00 86.31 91 LEU A N 1
ATOM 724 C CA . LEU A 1 91 ? 7.593 1.536 -10.790 1.00 86.31 91 LEU A CA 1
ATOM 725 C C . LEU A 1 91 ? 6.170 2.077 -10.671 1.00 86.31 91 LEU A C 1
ATOM 727 O O . LEU A 1 91 ? 5.699 2.329 -9.563 1.00 86.31 91 LEU A O 1
ATOM 731 N N . ASN A 1 92 ? 5.451 2.120 -11.791 1.00 77.88 92 ASN A N 1
ATOM 732 C CA . ASN A 1 92 ? 4.027 2.439 -11.839 1.00 77.88 92 ASN A CA 1
ATOM 733 C C . ASN A 1 92 ? 3.170 1.320 -11.218 1.00 77.88 92 ASN A C 1
ATOM 735 O O . ASN A 1 92 ? 2.118 1.591 -10.649 1.00 77.88 92 ASN A O 1
ATOM 739 N N . SER A 1 93 ? 3.658 0.074 -11.236 1.00 67.12 93 SER A N 1
ATOM 740 C CA . SER A 1 93 ? 3.113 -1.059 -10.463 1.00 67.12 93 SER A CA 1
ATOM 741 C C . SER A 1 93 ? 3.692 -1.144 -9.040 1.00 67.12 93 SER A C 1
ATOM 743 O O . SER A 1 93 ? 3.580 -2.176 -8.379 1.00 67.12 93 SER A O 1
ATOM 745 N N . GLY A 1 94 ? 4.349 -0.078 -8.563 1.00 49.94 94 GLY A N 1
ATOM 746 C CA . GLY A 1 94 ? 4.925 0.055 -7.223 1.00 49.94 94 GLY A CA 1
ATOM 747 C C . GLY A 1 94 ? 3.896 0.301 -6.122 1.00 49.94 94 GLY A C 1
ATOM 748 O O . GLY A 1 94 ? 4.252 0.287 -4.948 1.00 49.94 94 GLY A O 1
ATOM 749 N N . SER A 1 95 ? 2.626 0.443 -6.488 1.00 41.97 95 SER A N 1
ATOM 750 C CA . SER A 1 95 ? 1.525 -0.106 -5.702 1.00 41.97 95 SER A CA 1
ATOM 751 C C . SER A 1 95 ? 1.123 -1.414 -6.377 1.00 41.97 95 SER A C 1
ATOM 753 O O . SER A 1 95 ? 1.013 -1.395 -7.606 1.00 41.97 95 SER A O 1
ATOM 755 N N . PRO A 1 96 ? 0.889 -2.530 -5.656 1.00 39.91 96 PRO A N 1
ATOM 756 C CA . PRO A 1 96 ? 0.279 -3.700 -6.280 1.00 39.91 96 PRO A CA 1
ATOM 757 C C . PRO A 1 96 ? -0.883 -3.210 -7.138 1.00 39.91 96 PRO A C 1
ATOM 759 O O . PRO A 1 96 ? -1.665 -2.375 -6.681 1.00 39.91 96 PRO A O 1
ATOM 762 N N . ASN A 1 97 ? -0.935 -3.661 -8.389 1.00 39.16 97 ASN A N 1
ATOM 763 C CA . ASN A 1 97 ? -2.014 -3.365 -9.316 1.00 39.16 97 ASN A CA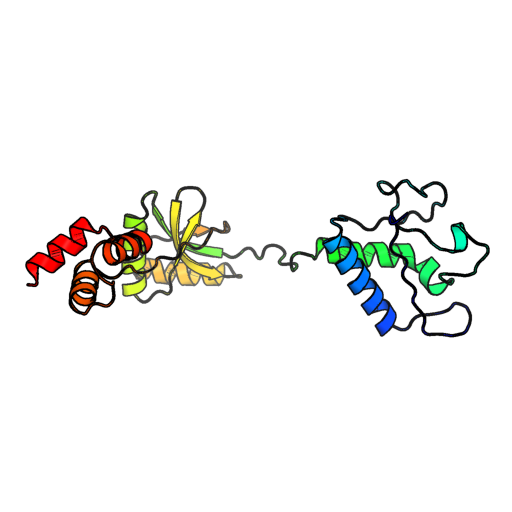 1
ATOM 764 C C . ASN A 1 97 ? -3.305 -4.020 -8.796 1.00 39.16 97 ASN A C 1
ATOM 766 O O . ASN A 1 97 ? -3.817 -4.977 -9.362 1.00 39.16 97 ASN A O 1
ATOM 770 N N . VAL A 1 98 ? -3.841 -3.500 -7.695 1.00 39.34 98 VAL A N 1
ATOM 771 C CA . VAL A 1 98 ? -5.268 -3.327 -7.556 1.00 39.34 98 VAL A CA 1
ATOM 772 C C . VAL A 1 98 ? -5.550 -2.164 -8.500 1.00 39.34 98 VAL A C 1
ATOM 774 O O . VAL A 1 98 ? -5.512 -1.000 -8.112 1.00 39.34 98 VAL A O 1
ATOM 777 N N . LYS A 1 99 ? -5.860 -2.466 -9.766 1.00 43.56 99 LYS A N 1
ATOM 778 C CA . LYS A 1 99 ? -6.934 -1.726 -10.442 1.00 43.56 99 LYS A CA 1
ATOM 779 C C . LYS A 1 99 ? -7.983 -1.574 -9.346 1.00 43.56 99 LYS A C 1
ATOM 781 O O . LYS A 1 99 ? -8.384 -2.651 -8.913 1.00 43.56 99 LYS A O 1
ATOM 786 N N . PRO A 1 100 ? -8.262 -0.377 -8.775 1.00 47.75 100 PRO A N 1
ATOM 787 C CA . PRO A 1 100 ? -8.895 -0.278 -7.464 1.00 47.75 100 PRO A CA 1
ATOM 788 C C . PRO A 1 100 ? -10.107 -1.175 -7.520 1.00 47.75 100 PRO A C 1
ATOM 790 O O . PRO A 1 100 ? -11.030 -0.891 -8.285 1.00 47.75 100 PRO A O 1
ATOM 793 N N . GLU A 1 101 ? -10.013 -2.340 -6.869 1.00 58.78 101 GLU A N 1
ATOM 794 C CA . GLU A 1 101 ? -11.062 -3.326 -7.001 1.00 58.78 101 GLU A CA 1
ATOM 795 C C . GLU A 1 101 ? -12.216 -2.592 -6.366 1.00 58.78 101 GLU A C 1
ATOM 797 O O . GLU A 1 101 ? -12.115 -2.150 -5.214 1.00 58.78 101 GLU A O 1
ATOM 802 N N . ILE A 1 102 ? -13.217 -2.268 -7.182 1.00 72.88 102 ILE A N 1
ATOM 803 C CA . ILE A 1 102 ? -14.339 -1.484 -6.716 1.00 72.88 102 ILE A CA 1
ATOM 804 C C . ILE A 1 102 ? -15.052 -2.407 -5.741 1.00 72.88 102 ILE A C 1
ATOM 806 O O . ILE A 1 102 ? -15.874 -3.234 -6.120 1.00 72.88 102 ILE A O 1
ATOM 810 N N . LEU A 1 103 ? -14.659 -2.310 -4.475 1.00 80.31 103 LEU A N 1
ATOM 811 C CA . LEU A 1 103 ? -15.265 -3.071 -3.413 1.00 80.31 103 LEU A CA 1
ATOM 812 C C . LEU A 1 103 ? -16.585 -2.384 -3.105 1.00 80.31 103 LEU A C 1
ATOM 814 O O . LEU A 1 103 ? -16.626 -1.222 -2.689 1.00 80.31 103 LEU A O 1
ATOM 818 N N . TYR A 1 104 ? -17.659 -3.128 -3.306 1.00 84.62 104 TYR A N 1
ATOM 819 C CA . TYR A 1 104 ? -18.989 -2.790 -2.849 1.00 84.62 104 TYR A CA 1
ATOM 820 C C . TYR A 1 104 ? -19.017 -3.004 -1.339 1.00 84.62 104 TYR A C 1
ATOM 822 O O . TYR A 1 104 ? -19.020 -4.133 -0.844 1.00 84.62 104 TYR A O 1
ATOM 830 N N . ARG A 1 105 ? -18.957 -1.902 -0.597 1.00 88.44 105 ARG A N 1
ATOM 831 C CA . ARG A 1 105 ? -18.934 -1.887 0.865 1.00 88.44 105 ARG A CA 1
ATOM 832 C C . ARG A 1 105 ? -20.344 -1.661 1.372 1.00 88.44 105 ARG A C 1
ATOM 834 O O . ARG A 1 105 ? -20.952 -0.646 1.037 1.00 88.44 105 ARG A O 1
ATOM 841 N N . VAL A 1 106 ? -20.849 -2.595 2.169 1.00 92.62 106 VAL A N 1
ATOM 842 C CA . VAL A 1 106 ? -22.183 -2.496 2.772 1.00 92.62 106 VAL A CA 1
ATOM 843 C C . VAL A 1 106 ? -22.050 -1.788 4.110 1.00 92.62 106 VAL A C 1
ATOM 845 O O . VAL A 1 106 ? -21.232 -2.182 4.940 1.00 92.62 106 VAL A O 1
ATOM 848 N N . GLN A 1 107 ? -22.820 -0.723 4.308 1.00 92.31 107 GLN A N 1
ATOM 849 C CA . GLN A 1 107 ? -22.772 0.116 5.500 1.00 92.31 107 GLN A CA 1
ATOM 850 C C . GLN A 1 107 ? -24.148 0.214 6.158 1.00 92.31 107 GLN A C 1
ATOM 852 O O . GLN A 1 107 ? -25.152 0.262 5.454 1.00 92.31 107 GLN A O 1
ATOM 857 N N . THR A 1 108 ? -24.179 0.291 7.488 1.00 90.00 108 THR A N 1
ATOM 858 C CA . THR A 1 108 ? -25.384 0.460 8.309 1.00 90.00 108 THR A CA 1
ATOM 859 C C . THR A 1 108 ? -25.249 1.677 9.228 1.00 90.00 108 THR A C 1
ATOM 861 O O . THR A 1 108 ? -24.803 1.604 10.371 1.00 90.00 108 THR A O 1
ATOM 864 N N . GLY A 1 109 ? -25.606 2.846 8.699 1.00 89.00 109 GLY A N 1
ATOM 865 C CA . GLY A 1 109 ? -25.543 4.121 9.415 1.00 89.00 109 GLY A CA 1
ATOM 866 C C . GLY A 1 109 ? -24.245 4.911 9.213 1.00 89.00 109 GLY A C 1
ATOM 867 O O . GLY A 1 109 ? -23.160 4.367 8.987 1.00 89.00 109 GLY A O 1
ATOM 868 N N . ALA A 1 110 ? -24.380 6.234 9.296 1.00 92.69 110 ALA A N 1
ATOM 869 C CA . ALA A 1 110 ? -23.303 7.208 9.193 1.00 92.69 110 ALA A CA 1
ATOM 870 C C . ALA A 1 110 ? -23.541 8.325 10.216 1.00 92.69 110 ALA A C 1
ATOM 872 O O . ALA A 1 110 ? -24.564 9.003 10.176 1.00 92.69 110 ALA A O 1
ATOM 873 N N . PHE A 1 111 ? -22.602 8.513 11.140 1.00 91.81 111 PHE A N 1
ATOM 874 C CA . PHE A 1 111 ? -22.778 9.371 12.308 1.00 91.81 111 PHE A CA 1
ATOM 875 C C . PHE A 1 111 ? -21.654 10.397 12.399 1.00 91.81 111 PHE A C 1
ATOM 877 O O . PHE A 1 111 ? -20.484 10.066 12.240 1.00 91.81 111 PHE A O 1
ATOM 884 N N . SER A 1 112 ? -21.981 11.644 12.724 1.00 88.69 112 SER A N 1
ATOM 885 C CA . SER A 1 112 ? -20.974 12.672 13.027 1.00 88.69 112 SER A CA 1
ATOM 886 C C . SER A 1 112 ? -20.320 12.462 14.400 1.00 88.69 112 SER A C 1
ATOM 888 O O . SER A 1 112 ? -19.155 12.799 14.601 1.00 88.69 112 SER A O 1
ATOM 890 N N . LYS A 1 113 ? -21.049 11.861 15.351 1.00 84.81 113 LYS A N 1
ATOM 891 C CA . LYS A 1 113 ? -20.568 11.560 16.707 1.00 84.81 113 LYS A CA 1
ATOM 892 C C . LYS A 1 113 ? -20.108 10.107 16.818 1.00 84.81 113 LYS A C 1
ATOM 894 O O . LYS A 1 113 ? -20.888 9.192 16.562 1.00 84.81 113 LYS A O 1
ATOM 899 N N . LYS A 1 114 ? -18.873 9.905 17.293 1.00 84.00 114 LYS A N 1
ATOM 900 C CA . LYS A 1 114 ? -18.276 8.573 17.497 1.00 84.00 114 LYS A CA 1
ATOM 901 C C . LYS A 1 114 ? -19.110 7.689 18.433 1.00 84.00 114 LYS A C 1
ATOM 903 O O . LYS A 1 114 ? -19.342 6.538 18.099 1.00 84.00 114 LYS A O 1
ATOM 908 N N . ALA A 1 115 ? -19.633 8.241 19.529 1.00 82.44 115 ALA A N 1
ATOM 909 C CA . ALA A 1 115 ? -20.457 7.495 20.486 1.00 82.44 115 ALA A CA 1
ATOM 910 C C . ALA A 1 115 ? -21.715 6.871 19.845 1.00 82.44 115 ALA A C 1
ATOM 912 O O . ALA A 1 115 ? -22.076 5.736 20.145 1.00 82.44 115 ALA A O 1
ATOM 913 N N . ASN A 1 116 ? -22.354 7.574 18.903 1.00 85.88 116 ASN A N 1
ATOM 914 C CA . ASN A 1 116 ? -23.526 7.049 18.194 1.00 85.88 116 ASN A CA 1
ATOM 915 C C . ASN A 1 116 ? -23.139 5.899 17.254 1.00 85.88 116 ASN A C 1
ATOM 917 O O . ASN A 1 116 ? -23.868 4.916 17.137 1.00 85.88 116 ASN A O 1
ATOM 921 N N . ALA A 1 117 ? -21.974 6.009 16.612 1.00 88.75 117 ALA A N 1
ATOM 922 C CA . ALA A 1 117 ? -21.432 4.941 15.786 1.00 88.75 117 ALA A CA 1
ATOM 923 C C . ALA A 1 117 ? -21.030 3.723 16.631 1.00 88.75 117 ALA A C 1
ATOM 925 O O . ALA A 1 117 ? -21.357 2.606 16.257 1.00 88.75 117 ALA A O 1
ATOM 926 N N . GLU A 1 118 ? -20.416 3.912 17.801 1.00 86.12 118 GLU A N 1
ATOM 927 C CA . GLU A 1 118 ? -20.106 2.822 18.739 1.00 86.12 118 GLU A CA 1
ATOM 928 C C . GLU A 1 118 ? -21.373 2.092 19.209 1.00 86.12 118 GLU A C 1
ATOM 930 O O . GLU A 1 118 ? -21.402 0.862 19.222 1.00 86.12 118 GLU A O 1
ATOM 935 N N . ALA A 1 119 ? -22.450 2.826 19.507 1.00 87.38 119 ALA A N 1
ATOM 936 C CA . ALA A 1 119 ? -23.738 2.226 19.847 1.00 87.38 119 ALA A CA 1
ATOM 937 C C . ALA A 1 119 ? -24.319 1.398 18.685 1.00 87.38 119 ALA A C 1
ATOM 939 O O . ALA A 1 119 ? -24.819 0.295 18.904 1.00 87.38 119 ALA A O 1
ATOM 940 N N . MET A 1 120 ? -24.232 1.892 17.444 1.00 90.56 120 MET A N 1
ATOM 941 C CA . MET A 1 120 ? -24.669 1.137 16.262 1.00 90.56 120 MET A CA 1
ATOM 942 C C . MET A 1 120 ? -23.778 -0.087 16.003 1.00 90.56 120 MET A C 1
ATOM 944 O O . MET A 1 120 ? -24.291 -1.170 15.740 1.00 90.56 120 MET A O 1
ATOM 948 N N . LEU A 1 121 ? -22.457 0.052 16.147 1.00 88.88 121 LEU A N 1
ATOM 949 C CA . LEU A 1 121 ? -21.494 -1.045 16.032 1.00 88.88 121 LEU A CA 1
ATOM 950 C C . LEU A 1 121 ? -21.836 -2.178 17.008 1.00 88.88 121 LEU A C 1
ATOM 952 O O . LEU A 1 121 ? -21.870 -3.340 16.611 1.00 88.88 121 LEU A O 1
ATOM 956 N N . ALA A 1 122 ? -22.131 -1.837 18.267 1.00 87.38 122 ALA A N 1
ATOM 957 C CA . ALA A 1 122 ? -22.522 -2.802 19.288 1.00 87.38 122 ALA A CA 1
ATOM 958 C C . ALA A 1 122 ? -23.838 -3.514 18.937 1.00 87.38 122 ALA A C 1
ATOM 960 O O . ALA A 1 122 ? -23.912 -4.734 19.056 1.00 87.38 122 ALA A O 1
ATOM 961 N N . LYS A 1 123 ? -24.849 -2.782 18.448 1.00 90.44 123 LYS A N 1
ATOM 962 C CA . LYS A 1 123 ? -26.133 -3.364 18.015 1.00 90.44 123 LYS A CA 1
ATOM 963 C C . LYS A 1 123 ? -25.965 -4.349 16.858 1.00 90.44 123 LYS A C 1
ATOM 965 O O . LYS A 1 123 ? -26.495 -5.452 16.912 1.00 90.44 123 LYS A O 1
ATOM 970 N N . VAL A 1 124 ? -25.207 -3.965 15.834 1.00 91.56 124 VAL A N 1
ATOM 971 C CA . VAL A 1 124 ? -24.976 -4.789 14.637 1.00 91.56 124 VAL A CA 1
ATOM 972 C C . VAL A 1 124 ? -24.162 -6.037 14.989 1.00 91.56 124 VAL A C 1
ATOM 974 O O . VAL A 1 124 ? -24.486 -7.134 14.537 1.00 91.56 124 VAL A O 1
ATOM 977 N N . LYS A 1 125 ? -23.168 -5.898 15.876 1.00 89.56 125 LYS A N 1
ATOM 978 C CA . LYS A 1 125 ? -22.394 -7.030 16.397 1.00 89.56 125 LYS A CA 1
ATOM 979 C C . LYS A 1 125 ? -23.241 -7.970 17.260 1.00 89.56 125 LYS A C 1
ATOM 981 O O . LYS A 1 125 ? -23.114 -9.183 17.131 1.00 89.56 125 LYS A O 1
ATOM 986 N N . ALA A 1 126 ? -24.129 -7.435 18.102 1.00 87.69 126 ALA A N 1
ATOM 987 C CA . ALA A 1 126 ? -25.064 -8.227 18.905 1.00 87.69 126 ALA A CA 1
ATOM 988 C C . ALA A 1 126 ? -26.083 -8.988 18.041 1.00 87.69 126 ALA A C 1
ATOM 990 O O . ALA A 1 126 ? -26.479 -10.094 18.392 1.00 87.69 126 ALA A O 1
ATOM 991 N N . ALA A 1 127 ? -26.448 -8.437 16.880 1.00 88.62 127 ALA A N 1
ATOM 992 C CA . ALA A 1 127 ? -27.255 -9.119 15.872 1.00 88.62 127 ALA A CA 1
ATOM 993 C C . ALA A 1 127 ? -26.474 -10.186 15.069 1.00 88.62 127 ALA A C 1
ATOM 995 O O . ALA A 1 127 ? -27.029 -10.793 14.156 1.00 88.62 127 ALA A O 1
ATOM 996 N N . GLY A 1 128 ? -25.201 -10.433 15.402 1.00 88.19 128 GLY A N 1
ATOM 997 C CA . GLY A 1 128 ? -24.391 -11.514 14.836 1.00 88.19 128 GLY A CA 1
ATOM 998 C C . GLY A 1 128 ? -23.658 -11.162 13.542 1.00 88.19 128 GLY A C 1
ATOM 999 O O . GLY A 1 128 ? -23.099 -12.050 12.900 1.00 88.19 128 GLY A O 1
ATOM 1000 N N . PHE A 1 129 ? -23.639 -9.890 13.144 1.00 87.88 129 PHE A N 1
ATOM 1001 C CA . PHE A 1 129 ? -22.929 -9.464 11.945 1.00 87.88 129 PHE A CA 1
ATOM 1002 C C . PHE A 1 129 ? -21.490 -9.058 12.267 1.00 87.88 129 PHE A C 1
ATOM 1004 O O . PHE A 1 129 ? -21.241 -8.288 13.198 1.00 87.88 129 PHE A O 1
ATOM 1011 N N . ASP A 1 130 ? -20.540 -9.532 11.459 1.00 82.38 130 ASP A N 1
ATOM 1012 C CA . ASP A 1 130 ? -19.164 -9.044 11.514 1.00 82.38 130 ASP A CA 1
ATOM 1013 C C . ASP A 1 130 ? -19.107 -7.616 10.961 1.00 82.38 130 ASP A C 1
ATOM 1015 O O . ASP A 1 130 ? -19.497 -7.347 9.821 1.00 82.38 130 ASP A O 1
ATOM 1019 N N . THR A 1 131 ? -18.687 -6.680 11.807 1.00 85.88 131 THR A N 1
ATOM 1020 C CA . THR A 1 131 ? -18.812 -5.253 11.544 1.00 85.88 131 THR A CA 1
ATOM 1021 C C . THR A 1 131 ? -17.653 -4.467 12.133 1.00 85.88 131 THR A C 1
ATOM 1023 O O . THR A 1 131 ? -17.134 -4.775 13.207 1.00 85.88 131 THR A O 1
ATOM 1026 N N . TYR A 1 132 ? -17.296 -3.378 11.460 1.00 84.88 132 TYR A N 1
ATOM 1027 C CA . TYR A 1 132 ? -16.252 -2.465 11.901 1.00 84.88 132 TYR A CA 1
ATOM 1028 C C . TYR A 1 132 ? -16.607 -1.011 11.598 1.00 84.88 132 TYR A C 1
ATOM 1030 O O . TYR A 1 132 ? -17.354 -0.698 10.671 1.00 84.88 132 TYR A O 1
ATOM 1038 N N . MET A 1 133 ? -16.074 -0.098 12.406 1.00 88.00 133 MET A N 1
ATOM 1039 C CA . MET A 1 133 ? -16.278 1.332 12.214 1.00 88.00 133 MET A CA 1
ATOM 1040 C C . MET A 1 133 ? -15.224 1.883 11.252 1.00 88.00 133 MET A C 1
ATOM 1042 O O . MET A 1 133 ? -14.029 1.653 11.428 1.00 88.00 133 MET A O 1
ATOM 1046 N N . VAL A 1 134 ? -15.652 2.642 10.248 1.00 88.56 134 VAL A N 1
ATOM 1047 C CA . VAL A 1 134 ? -14.779 3.347 9.301 1.00 88.56 134 VAL A CA 1
ATOM 1048 C C . VAL A 1 134 ? -15.053 4.840 9.352 1.00 88.56 134 VAL A C 1
ATOM 1050 O O . VAL A 1 134 ? -16.202 5.265 9.452 1.00 88.56 134 VAL A O 1
ATOM 1053 N N . LYS A 1 135 ? -14.007 5.657 9.259 1.00 85.88 135 LYS A N 1
ATOM 1054 C CA . LYS A 1 135 ? -14.137 7.101 9.087 1.00 85.88 135 LYS A CA 1
ATOM 1055 C C . LYS A 1 135 ? -14.001 7.428 7.606 1.00 85.88 135 LYS A C 1
ATOM 1057 O O . LYS A 1 135 ? -12.966 7.152 7.002 1.00 85.88 135 LYS A O 1
ATOM 1062 N N . VAL A 1 136 ? -15.059 7.985 7.028 1.00 84.81 136 VAL A N 1
ATOM 1063 C CA . VAL A 1 136 ? -15.081 8.497 5.653 1.00 84.81 136 VAL A CA 1
ATOM 1064 C C . VAL A 1 136 ? -15.475 9.959 5.750 1.00 84.81 136 VAL A C 1
ATOM 1066 O O . VAL A 1 136 ? -16.541 10.268 6.290 1.00 84.81 136 VAL A O 1
ATOM 1069 N N . ASP A 1 137 ? -14.612 10.845 5.263 1.00 87.75 137 ASP A N 1
ATOM 1070 C CA . ASP A 1 137 ? -14.746 12.287 5.454 1.00 87.75 137 ASP A CA 1
ATOM 1071 C C . ASP A 1 137 ? -14.889 12.615 6.962 1.00 87.75 137 ASP A C 1
ATOM 1073 O O . ASP A 1 137 ? -14.058 12.211 7.784 1.00 87.75 137 ASP A O 1
ATOM 1077 N N . ASN A 1 138 ? -15.974 13.286 7.354 1.00 88.50 138 ASN A N 1
ATOM 1078 C CA . ASN A 1 138 ? -16.277 13.644 8.743 1.00 88.50 138 ASN A CA 1
ATOM 1079 C C . ASN A 1 138 ? -17.317 12.728 9.413 1.00 88.50 138 ASN A C 1
ATOM 1081 O O . ASN A 1 138 ? -17.869 13.084 10.454 1.00 88.50 138 ASN A O 1
ATOM 1085 N N . LEU A 1 139 ? -17.589 11.550 8.841 1.00 88.50 139 LEU A N 1
ATOM 1086 C CA . LEU A 1 139 ? -18.592 10.613 9.351 1.00 88.50 139 LEU A CA 1
ATOM 1087 C C . LEU A 1 139 ? -17.966 9.282 9.775 1.00 88.50 139 LEU A C 1
ATOM 1089 O O . LEU A 1 139 ? -17.159 8.688 9.058 1.00 88.50 139 LEU A O 1
ATOM 1093 N N . TYR A 1 140 ? -18.405 8.789 10.929 1.00 90.06 140 TYR A N 1
ATOM 1094 C CA . TYR A 1 140 ? -18.192 7.431 11.409 1.00 90.06 140 TYR A CA 1
ATOM 1095 C C . TYR A 1 140 ? -19.289 6.534 10.839 1.00 90.06 140 TYR A C 1
ATOM 1097 O O . TYR A 1 140 ? -20.463 6.692 11.171 1.00 90.06 140 TYR A O 1
ATOM 1105 N N . LYS A 1 141 ? -18.919 5.610 9.959 1.00 93.12 141 LYS A N 1
ATOM 1106 C CA . LYS A 1 141 ? -19.837 4.679 9.301 1.00 93.12 141 LYS A CA 1
ATOM 1107 C C . LYS A 1 141 ? -19.591 3.268 9.801 1.00 93.12 141 LYS A C 1
ATOM 1109 O O . LYS A 1 141 ? -18.448 2.900 10.064 1.00 93.12 141 LYS A O 1
ATOM 1114 N N . ILE A 1 142 ? -20.648 2.478 9.917 1.00 93.69 142 ILE A N 1
ATOM 1115 C CA . ILE A 1 142 ? -20.547 1.081 10.347 1.00 93.69 142 ILE A CA 1
ATOM 1116 C C . ILE A 1 142 ? -20.567 0.206 9.106 1.00 93.69 142 ILE A C 1
ATOM 1118 O O . ILE A 1 142 ? -21.551 0.210 8.378 1.00 93.69 142 ILE A O 1
ATOM 1122 N N . GLN A 1 143 ? -19.465 -0.477 8.820 1.00 92.12 143 GLN A N 1
ATOM 1123 C CA . GLN A 1 143 ? -19.302 -1.309 7.637 1.00 92.12 143 GLN A CA 1
ATOM 1124 C C . GLN A 1 143 ? -19.400 -2.794 7.999 1.00 92.12 143 GLN A C 1
ATOM 1126 O O . GLN A 1 143 ? -18.727 -3.253 8.915 1.00 92.12 143 GLN A O 1
ATOM 1131 N N . VAL A 1 144 ? -20.192 -3.538 7.224 1.00 89.38 144 VAL A N 1
ATOM 1132 C CA . VAL A 1 144 ? -20.564 -4.947 7.464 1.00 89.38 144 VAL A CA 1
ATOM 1133 C C . VAL A 1 144 ? -20.133 -5.836 6.286 1.00 89.38 144 VAL A C 1
ATOM 1135 O O . VAL A 1 144 ? -20.841 -6.731 5.830 1.00 89.38 144 VAL A O 1
ATOM 1138 N N . GLY A 1 145 ? -18.975 -5.520 5.706 1.00 84.38 145 GLY A N 1
ATOM 1139 C CA . GLY A 1 145 ? -18.389 -6.263 4.590 1.00 84.38 145 GLY A CA 1
ATOM 1140 C C . GLY A 1 145 ? -17.902 -5.382 3.443 1.00 84.38 145 GLY A C 1
ATOM 1141 O O . GLY A 1 145 ? -18.326 -4.235 3.265 1.00 84.38 145 GLY A O 1
ATOM 1142 N N . ALA A 1 146 ? -16.971 -5.926 2.665 1.00 86.06 146 ALA A N 1
ATOM 1143 C CA . ALA A 1 146 ? -16.432 -5.341 1.445 1.00 86.06 146 ALA A CA 1
ATOM 1144 C C . ALA A 1 146 ? -16.351 -6.445 0.389 1.00 86.06 146 ALA A C 1
ATOM 1146 O O . ALA A 1 146 ? -15.648 -7.431 0.592 1.00 86.06 146 ALA A O 1
ATOM 1147 N N . PHE A 1 147 ? -17.080 -6.301 -0.715 1.00 81.19 147 PHE A N 1
ATOM 1148 C CA . PHE A 1 147 ? -17.224 -7.368 -1.704 1.00 81.19 147 PHE A CA 1
ATOM 1149 C C . PHE A 1 147 ? -16.753 -6.921 -3.081 1.00 81.19 147 PHE A C 1
ATOM 1151 O O . PHE A 1 147 ? -17.115 -5.843 -3.539 1.00 81.19 147 PHE A O 1
ATOM 1158 N N . SER A 1 148 ? -16.024 -7.784 -3.781 1.00 80.12 148 SER A N 1
ATOM 1159 C CA . SER A 1 148 ? -15.624 -7.565 -5.177 1.00 80.12 148 SER A CA 1
ATOM 1160 C C . SER A 1 148 ? -16.785 -7.646 -6.171 1.00 80.12 148 SER A C 1
ATOM 1162 O O . SER A 1 148 ? -16.743 -7.055 -7.247 1.00 80.12 148 SER A O 1
ATOM 1164 N N . LYS A 1 149 ? -17.861 -8.357 -5.809 1.00 81.56 149 LYS A N 1
ATOM 1165 C CA . LYS A 1 14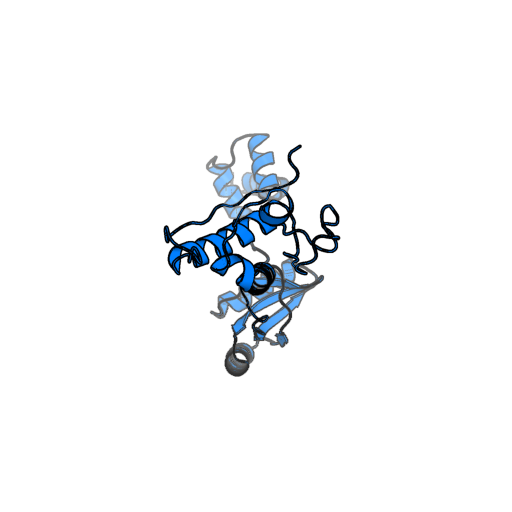9 ? -19.075 -8.513 -6.620 1.00 81.56 149 LYS A CA 1
ATOM 1166 C C . LYS A 1 149 ? -20.253 -7.796 -5.969 1.00 81.56 149 LYS A C 1
ATOM 1168 O O . LYS A 1 149 ? -20.591 -8.092 -4.822 1.00 81.56 149 LYS A O 1
ATOM 1173 N N . LYS A 1 150 ? -20.943 -6.938 -6.730 1.00 83.88 150 LYS A N 1
ATOM 1174 C CA . LYS A 1 150 ? -22.148 -6.228 -6.263 1.00 83.88 150 LYS A CA 1
ATOM 1175 C C . LYS A 1 150 ? -23.226 -7.182 -5.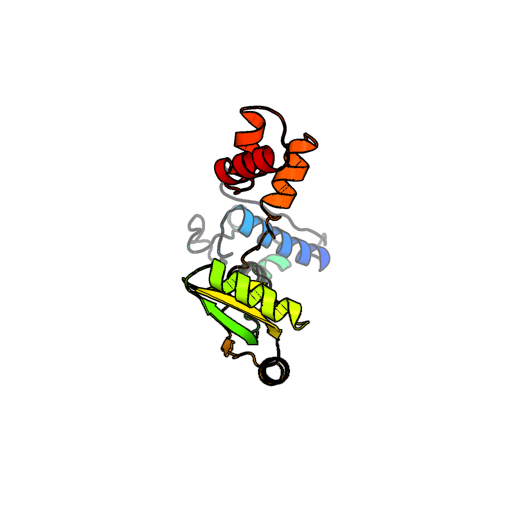741 1.00 83.88 150 LYS A C 1
ATOM 1177 O O . LYS A 1 150 ? -23.808 -6.914 -4.703 1.00 83.88 150 LYS A O 1
ATOM 1182 N N . SER A 1 151 ? -23.415 -8.331 -6.394 1.00 87.25 151 SER A N 1
ATOM 1183 C CA . SER A 1 151 ? -24.386 -9.352 -5.969 1.00 87.25 151 SER A CA 1
ATOM 1184 C C . SER A 1 151 ? -24.161 -9.839 -4.526 1.00 87.25 151 SER A C 1
ATOM 1186 O O . SER A 1 151 ? -25.123 -10.013 -3.782 1.00 87.25 151 SER A O 1
ATOM 1188 N N . ASN A 1 152 ? -22.907 -9.963 -4.077 1.00 85.25 152 ASN A N 1
ATOM 1189 C CA . ASN A 1 152 ? -22.609 -10.341 -2.691 1.00 85.25 152 ASN A CA 1
ATOM 1190 C C . ASN A 1 152 ? -22.950 -9.207 -1.709 1.00 85.25 152 ASN A C 1
ATOM 1192 O O . ASN A 1 152 ? -23.444 -9.461 -0.610 1.00 85.25 152 ASN A O 1
ATOM 1196 N N . ALA A 1 153 ? -22.735 -7.952 -2.117 1.00 88.62 153 ALA A N 1
ATOM 1197 C CA . ALA A 1 153 ? -23.148 -6.784 -1.343 1.00 88.62 153 ALA A CA 1
ATOM 1198 C C . ALA A 1 153 ? -24.681 -6.650 -1.271 1.00 88.62 153 ALA A C 1
ATOM 1200 O O . ALA A 1 153 ? -25.215 -6.305 -0.216 1.00 88.62 153 ALA A O 1
ATOM 1201 N N . ASP A 1 154 ? -25.392 -6.977 -2.354 1.00 86.25 154 ASP A N 1
ATOM 1202 C CA . ASP A 1 154 ? -26.857 -7.009 -2.396 1.00 86.25 154 ASP A CA 1
ATOM 1203 C C . ASP A 1 154 ? -27.402 -8.109 -1.458 1.00 86.25 154 ASP A C 1
ATOM 1205 O O . ASP A 1 154 ? -28.337 -7.868 -0.693 1.00 86.25 154 ASP A O 1
ATOM 1209 N N . ALA A 1 155 ? -26.764 -9.285 -1.420 1.00 90.44 155 ALA A N 1
ATOM 1210 C CA . ALA A 1 155 ? -27.127 -10.363 -0.496 1.00 90.44 155 ALA A CA 1
ATOM 1211 C C . ALA A 1 155 ? -26.915 -9.974 0.980 1.00 90.44 155 ALA A C 1
ATOM 1213 O O . ALA A 1 155 ? -27.780 -10.226 1.819 1.00 90.44 155 ALA A O 1
ATOM 1214 N N . MET A 1 156 ? -25.793 -9.325 1.313 1.00 89.00 156 MET A N 1
ATOM 1215 C CA . MET A 1 156 ? -25.559 -8.811 2.670 1.00 89.00 156 MET A CA 1
ATOM 1216 C C . MET A 1 156 ? -26.547 -7.691 3.032 1.00 89.00 156 MET A C 1
ATOM 1218 O O . MET A 1 156 ? -27.060 -7.651 4.148 1.00 89.00 156 MET A O 1
ATOM 1222 N N . THR A 1 157 ? -26.878 -6.829 2.069 1.00 90.81 157 THR A N 1
ATOM 1223 C CA . THR A 1 157 ? -27.915 -5.801 2.221 1.00 90.81 157 THR A CA 1
ATOM 1224 C C . THR A 1 157 ? -29.270 -6.418 2.572 1.00 90.81 157 THR A C 1
ATOM 1226 O O . THR A 1 157 ? -29.927 -5.953 3.499 1.00 90.81 157 THR A O 1
ATOM 1229 N N . ALA A 1 158 ? -29.676 -7.490 1.887 1.00 92.94 158 ALA A N 1
ATOM 1230 C CA . ALA A 1 158 ? -30.922 -8.190 2.190 1.00 92.94 158 ALA A CA 1
ATOM 1231 C C . ALA A 1 158 ? -30.931 -8.768 3.616 1.00 92.94 158 ALA A C 1
ATOM 1233 O O . ALA A 1 158 ? -31.926 -8.623 4.323 1.00 92.94 158 ALA A O 1
ATOM 1234 N N . LYS A 1 159 ? -29.811 -9.353 4.069 1.00 93.12 159 LYS A N 1
ATOM 1235 C CA . LYS A 1 159 ? -29.680 -9.886 5.437 1.00 93.12 159 LYS A CA 1
ATOM 1236 C C . LYS A 1 159 ? -29.800 -8.797 6.503 1.00 93.12 159 LYS A C 1
ATOM 1238 O O . LYS A 1 159 ? -30.525 -8.975 7.475 1.00 93.12 159 LYS A O 1
ATOM 1243 N N . LEU A 1 160 ? -29.121 -7.666 6.311 1.00 93.62 160 LEU A N 1
ATOM 1244 C CA . LEU A 1 160 ? -29.183 -6.538 7.243 1.00 93.62 160 LEU A CA 1
ATOM 1245 C C . LEU A 1 160 ? -30.576 -5.903 7.288 1.00 93.62 160 LEU A C 1
ATOM 1247 O O . LEU A 1 160 ? -31.081 -5.646 8.377 1.00 93.62 160 LEU A O 1
ATOM 1251 N N . LYS A 1 161 ? -31.233 -5.732 6.134 1.00 94.00 161 LYS A N 1
ATOM 1252 C CA . LYS A 1 161 ? -32.619 -5.243 6.073 1.00 94.00 161 LYS A CA 1
ATOM 1253 C C . LYS A 1 161 ? -33.597 -6.187 6.770 1.00 94.00 161 LYS A C 1
ATOM 1255 O O . LYS A 1 161 ? -34.451 -5.720 7.514 1.00 94.00 161 LYS A O 1
ATOM 1260 N N . ALA A 1 162 ? -33.454 -7.500 6.576 1.00 93.50 162 ALA A N 1
ATOM 1261 C CA . ALA A 1 162 ? -34.268 -8.500 7.273 1.00 93.50 162 ALA A CA 1
ATOM 1262 C C . ALA A 1 162 ? -34.058 -8.466 8.798 1.00 93.50 162 ALA A C 1
ATOM 1264 O O . ALA A 1 162 ? -34.988 -8.730 9.552 1.00 93.50 162 ALA A O 1
ATOM 1265 N N . ALA A 1 163 ? -32.858 -8.090 9.249 1.00 91.81 163 ALA A N 1
ATOM 1266 C CA . ALA A 1 163 ? -32.540 -7.861 10.656 1.00 91.81 163 ALA A CA 1
ATOM 1267 C C . ALA A 1 163 ? -32.915 -6.449 11.164 1.00 91.81 163 ALA A C 1
ATOM 1269 O O . ALA A 1 163 ? -32.612 -6.115 12.307 1.00 91.81 163 ALA A O 1
ATOM 1270 N N . GLY A 1 164 ? -33.576 -5.623 10.343 1.00 93.62 164 GLY A N 1
ATOM 1271 C CA . GLY A 1 164 ? -34.078 -4.302 10.733 1.00 93.62 164 GLY A CA 1
ATOM 1272 C C . GLY A 1 164 ? -33.055 -3.165 10.662 1.00 93.62 164 GLY A C 1
ATOM 1273 O O . GLY A 1 164 ? -33.268 -2.119 11.273 1.00 93.62 164 GLY A O 1
ATOM 1274 N N . PHE A 1 165 ? -31.946 -3.346 9.943 1.00 93.75 165 PHE A N 1
ATOM 1275 C CA . PHE A 1 165 ? -30.923 -2.316 9.768 1.00 93.75 165 PHE A CA 1
ATOM 1276 C C . PHE A 1 165 ? -31.050 -1.608 8.416 1.00 93.75 165 PHE A C 1
ATOM 1278 O O . PHE A 1 165 ? -31.122 -2.253 7.366 1.00 93.75 165 PHE A O 1
ATOM 1285 N N . ASP A 1 166 ? -30.999 -0.275 8.433 1.00 92.50 166 ASP A N 1
ATOM 1286 C CA . ASP A 1 166 ? -30.904 0.532 7.217 1.00 92.50 166 ASP A CA 1
ATOM 1287 C C . ASP A 1 166 ? -29.522 0.390 6.576 1.00 92.50 166 ASP A C 1
ATOM 1289 O O . ASP A 1 166 ? -28.492 0.564 7.227 1.00 92.50 166 ASP A O 1
ATOM 1293 N N . THR A 1 167 ? -29.491 0.118 5.273 1.00 91.38 167 THR A N 1
ATOM 1294 C CA . THR A 1 167 ? -28.258 -0.230 4.552 1.00 91.38 167 THR A CA 1
ATOM 1295 C C . THR A 1 167 ? -27.944 0.718 3.403 1.00 91.38 167 THR A C 1
ATOM 1297 O O . THR A 1 167 ? -28.843 1.112 2.659 1.00 91.38 167 THR A O 1
ATOM 1300 N N . TYR A 1 168 ? -26.658 0.944 3.149 1.00 90.44 168 TYR A N 1
ATOM 1301 C CA . TYR A 1 168 ? -26.155 1.655 1.975 1.00 90.44 168 TYR A CA 1
ATOM 1302 C C . TYR A 1 168 ? -24.936 0.942 1.378 1.00 90.44 168 TYR A C 1
ATOM 1304 O O . TYR A 1 168 ? -24.037 0.533 2.112 1.00 90.44 168 TYR A O 1
ATOM 1312 N N . ILE A 1 169 ? -24.881 0.811 0.048 1.00 89.00 169 ILE A N 1
ATOM 1313 C CA . ILE A 1 169 ? -23.712 0.275 -0.663 1.00 89.00 169 ILE A CA 1
ATOM 1314 C C . ILE A 1 169 ? -22.883 1.444 -1.192 1.00 89.00 169 ILE A C 1
ATOM 1316 O O . ILE A 1 169 ? -23.386 2.279 -1.941 1.00 89.00 169 ILE A O 1
ATOM 1320 N N . THR A 1 170 ? -21.597 1.484 -0.849 1.00 86.69 170 THR A N 1
ATOM 1321 C CA . THR A 1 170 ? -20.659 2.492 -1.351 1.00 86.69 170 THR A CA 1
ATOM 1322 C C . THR A 1 170 ? -19.400 1.863 -1.922 1.00 86.69 170 THR A C 1
ATOM 1324 O O . THR A 1 170 ? -18.974 0.786 -1.512 1.00 86.69 170 THR A O 1
ATOM 1327 N N . THR A 1 171 ? -18.769 2.572 -2.848 1.00 85.62 171 THR A N 1
ATOM 1328 C CA . THR A 1 171 ? -17.447 2.236 -3.383 1.00 85.62 171 THR A CA 1
ATOM 1329 C C . THR A 1 171 ? -16.337 3.055 -2.721 1.00 85.62 171 THR A C 1
ATOM 1331 O O . THR A 1 171 ? -15.161 2.722 -2.867 1.00 85.62 171 THR A O 1
ATOM 1334 N N . LYS A 1 172 ? -16.693 4.088 -1.939 1.00 83.00 172 LYS A N 1
ATOM 1335 C CA . LYS A 1 172 ? -15.740 4.919 -1.197 1.00 83.00 172 LYS A CA 1
ATOM 1336 C C . LYS A 1 172 ? -15.140 4.130 -0.032 1.00 83.00 172 LYS A C 1
ATOM 1338 O O . LYS A 1 172 ? -15.864 3.591 0.805 1.00 83.00 172 LYS A O 1
ATOM 1343 N N . SER A 1 173 ? -13.814 4.079 0.034 1.00 82.31 173 SER A N 1
ATOM 1344 C CA . SER A 1 173 ? -13.080 3.555 1.186 1.00 82.31 173 SER A CA 1
ATOM 1345 C C . SER A 1 173 ? -13.004 4.585 2.313 1.00 82.31 173 SER A C 1
ATOM 1347 O O . SER A 1 173 ? -13.060 5.788 2.072 1.00 82.31 173 SER A O 1
ATOM 1349 N N . GLY A 1 174 ? -12.841 4.106 3.544 1.00 80.88 174 GLY A N 1
ATOM 1350 C CA . GLY A 1 174 ? -12.555 4.929 4.717 1.00 80.88 174 GLY A CA 1
ATOM 1351 C C . GLY A 1 174 ? -11.424 4.340 5.538 1.00 80.88 174 GLY A C 1
ATOM 1352 O O . GLY A 1 174 ? -11.046 3.184 5.344 1.00 80.88 174 GLY A O 1
ATOM 1353 N N . THR A 1 175 ? -10.911 5.123 6.478 1.00 83.31 175 THR A N 1
ATOM 1354 C CA . THR A 1 175 ? -9.896 4.660 7.426 1.00 83.31 175 THR A CA 1
ATOM 1355 C C . THR A 1 175 ? -10.581 3.868 8.531 1.00 83.31 175 THR A C 1
ATOM 1357 O O . THR A 1 175 ? -11.517 4.370 9.157 1.00 83.31 175 THR A O 1
ATOM 1360 N N . ALA A 1 176 ? -10.139 2.634 8.776 1.00 79.19 176 ALA A N 1
ATOM 1361 C CA . ALA A 1 176 ? -10.656 1.833 9.880 1.00 79.19 176 ALA A CA 1
ATOM 1362 C C . ALA A 1 176 ? -10.435 2.573 11.207 1.00 79.19 176 ALA A C 1
ATOM 1364 O O . ALA A 1 176 ? -9.328 3.013 11.514 1.00 79.19 176 ALA A O 1
ATOM 1365 N N . VAL A 1 177 ? -11.501 2.725 11.988 1.00 78.75 177 VAL A N 1
ATOM 1366 C CA . VAL A 1 177 ? -11.429 3.282 13.334 1.00 78.75 177 VAL A CA 1
ATOM 1367 C C . VAL A 1 177 ? -11.374 2.115 14.293 1.00 78.75 177 VAL A C 1
ATOM 1369 O O . VAL A 1 177 ? -12.359 1.404 14.484 1.00 78.75 177 VAL A O 1
ATOM 1372 N N . THR A 1 178 ? -10.217 1.931 14.918 1.00 66.69 178 THR A N 1
ATOM 1373 C CA . THR A 1 178 ? -10.077 0.973 16.005 1.00 66.69 178 THR A CA 1
ATOM 1374 C C . THR A 1 178 ? -10.880 1.485 17.197 1.00 66.69 178 THR A C 1
ATOM 1376 O O . THR A 1 178 ? -10.518 2.436 17.894 1.00 66.69 178 THR A O 1
ATOM 1379 N N . THR A 1 179 ? -12.036 0.874 17.426 1.00 57.97 179 THR A N 1
ATOM 1380 C CA . THR A 1 179 ? -12.678 0.934 18.731 1.00 57.97 179 THR A CA 1
ATOM 1381 C C . THR A 1 179 ? -11.884 -0.006 19.620 1.00 57.97 179 THR A C 1
ATOM 1383 O O . THR A 1 179 ? -12.160 -1.204 19.655 1.00 57.97 179 THR A O 1
ATOM 1386 N N . SER A 1 180 ? -10.865 0.507 20.317 1.00 56.41 180 SER A N 1
ATOM 1387 C CA . SER A 1 180 ? -10.478 -0.152 21.558 1.00 56.41 180 SER A CA 1
ATOM 1388 C C . SER A 1 180 ? -11.746 -0.151 22.399 1.00 56.41 180 SER A C 1
ATOM 1390 O O . SER A 1 180 ? -12.245 0.913 22.766 1.00 56.41 180 SER A O 1
ATOM 1392 N N . SER A 1 181 ? -12.352 -1.324 22.581 1.00 60.19 181 SER A N 1
ATOM 1393 C CA . SER A 1 181 ? -13.434 -1.504 23.537 1.00 60.19 181 SER A CA 1
ATOM 1394 C C . SER A 1 181 ? -12.831 -1.183 24.896 1.00 60.19 181 SER A C 1
ATOM 1396 O O . SER A 1 181 ? -12.223 -2.036 25.543 1.00 60.19 181 SER A O 1
ATOM 1398 N N . LYS A 1 182 ? -12.868 0.099 25.251 1.00 68.00 182 LYS A N 1
ATOM 1399 C CA . LYS A 1 182 ? -12.430 0.584 26.543 1.00 68.00 182 LYS A CA 1
ATOM 1400 C C . LYS A 1 182 ? -13.282 -0.153 27.566 1.00 68.00 182 LYS A C 1
ATOM 1402 O O . LYS A 1 182 ? -14.506 -0.174 27.435 1.00 68.00 182 LYS A O 1
ATOM 1407 N N . LYS A 1 183 ? -12.624 -0.809 28.518 1.00 76.56 183 LYS A N 1
ATOM 1408 C CA . LYS A 1 183 ? -13.298 -1.478 29.628 1.00 76.56 183 LYS A CA 1
ATOM 1409 C C . LYS A 1 183 ? -14.152 -0.447 30.366 1.00 76.56 183 LYS A C 1
ATOM 1411 O O . LYS A 1 183 ? -13.863 0.750 30.333 1.00 76.56 183 LYS A O 1
ATOM 1416 N N . SER A 1 184 ? -15.228 -0.879 30.997 1.00 83.25 184 SER A N 1
ATOM 1417 C CA . SER A 1 184 ? -16.059 0.019 31.794 1.00 83.25 184 SER A CA 1
ATOM 1418 C C . SER A 1 184 ? -15.239 0.685 32.908 1.00 83.25 184 SER A C 1
ATOM 1420 O O . SER A 1 184 ? -14.225 0.157 33.366 1.00 83.25 184 SER A O 1
ATOM 1422 N N . ILE A 1 185 ? -15.691 1.852 33.378 1.00 84.44 185 ILE A N 1
ATOM 1423 C CA . ILE A 1 185 ? -15.076 2.531 34.532 1.00 84.44 185 ILE A CA 1
ATOM 1424 C C . ILE A 1 185 ? -15.054 1.601 35.755 1.00 84.44 185 ILE A C 1
ATOM 1426 O O . ILE A 1 185 ? -14.101 1.637 36.526 1.00 84.44 185 ILE A O 1
ATOM 1430 N N . ASP A 1 186 ? -16.069 0.745 35.898 1.00 83.00 186 ASP A N 1
ATOM 1431 C CA . ASP A 1 186 ? -16.158 -0.253 36.963 1.00 83.00 186 ASP A CA 1
ATOM 1432 C C . ASP A 1 186 ? -15.056 -1.316 36.865 1.00 83.00 186 ASP A C 1
ATOM 1434 O O . ASP A 1 186 ? -14.371 -1.588 37.848 1.00 83.00 186 ASP A O 1
ATOM 1438 N N . GLU A 1 187 ? -14.816 -1.864 35.673 1.00 85.81 187 GLU A N 1
ATOM 1439 C CA . GLU A 1 187 ? -13.718 -2.810 35.443 1.00 85.81 187 GLU A CA 1
ATOM 1440 C C . GLU A 1 187 ? -12.356 -2.165 35.713 1.00 85.81 187 GLU A C 1
ATOM 1442 O O . GLU A 1 187 ? -11.535 -2.742 36.425 1.00 85.81 187 GLU A O 1
ATOM 1447 N N . ILE A 1 188 ? -12.131 -0.946 35.212 1.00 90.88 188 ILE A N 1
ATOM 1448 C CA . ILE A 1 188 ? -10.884 -0.217 35.471 1.00 90.88 188 ILE A CA 1
ATOM 1449 C C . ILE A 1 188 ? -10.723 0.073 36.969 1.00 90.88 188 ILE A C 1
ATOM 1451 O O . ILE A 1 188 ? -9.623 -0.065 37.497 1.00 90.88 188 ILE A O 1
ATOM 1455 N N . ALA A 1 189 ? -11.794 0.422 37.684 1.00 91.69 189 ALA A N 1
ATOM 1456 C CA . ALA A 1 189 ? -11.740 0.655 39.125 1.00 91.69 189 ALA A CA 1
ATOM 1457 C C . ALA A 1 189 ? -11.329 -0.608 39.902 1.00 91.69 189 ALA A C 1
ATOM 1459 O O . ALA A 1 189 ? -10.476 -0.531 40.787 1.00 91.69 189 ALA A O 1
ATOM 1460 N N . ARG A 1 190 ? -11.847 -1.785 39.531 1.00 91.56 190 ARG A N 1
ATOM 1461 C CA . ARG A 1 190 ? -11.420 -3.063 40.131 1.00 91.56 190 ARG A CA 1
ATOM 1462 C C . ARG A 1 190 ? -9.950 -3.370 39.842 1.00 91.56 190 ARG A C 1
ATOM 1464 O O . ARG A 1 190 ? -9.228 -3.769 40.750 1.00 91.56 190 ARG A O 1
ATOM 1471 N N . GLU A 1 191 ? -9.478 -3.137 38.618 1.00 92.38 191 GLU A N 1
ATOM 1472 C CA . GLU A 1 191 ? -8.058 -3.306 38.269 1.00 92.38 191 GLU A CA 1
ATOM 1473 C C . GLU A 1 191 ? -7.147 -2.334 39.037 1.00 92.38 191 GLU A C 1
ATOM 1475 O O . GLU A 1 191 ? -6.014 -2.670 39.387 1.00 92.38 191 GLU A O 1
ATOM 1480 N N . VAL A 1 192 ? -7.630 -1.118 39.314 1.00 93.50 192 VAL A N 1
ATOM 1481 C CA . VAL A 1 192 ? -6.931 -0.139 40.153 1.00 93.50 192 VAL A CA 1
ATOM 1482 C C . VAL A 1 192 ? -6.814 -0.639 41.594 1.00 93.50 192 VAL A C 1
ATOM 1484 O O . VAL A 1 192 ? -5.728 -0.543 42.166 1.00 93.50 192 VAL A O 1
ATOM 1487 N N . ILE A 1 193 ? -7.888 -1.201 42.161 1.00 91.06 193 ILE A N 1
ATOM 1488 C CA . ILE A 1 193 ? -7.889 -1.814 43.503 1.00 91.06 193 ILE A CA 1
ATOM 1489 C C . ILE A 1 193 ? -6.927 -3.011 43.557 1.00 91.06 193 ILE A C 1
ATOM 1491 O O . ILE A 1 193 ? -6.212 -3.181 44.539 1.00 91.06 193 ILE A O 1
ATOM 1495 N N . GLN A 1 194 ? -6.830 -3.783 42.472 1.00 91.06 194 GLN A N 1
ATOM 1496 C CA . GLN A 1 194 ? -5.862 -4.878 42.314 1.00 91.06 194 GLN A CA 1
ATOM 1497 C C . GLN A 1 194 ? -4.410 -4.404 42.102 1.00 91.06 194 GLN A C 1
ATOM 1499 O O . GLN A 1 194 ? -3.500 -5.227 42.042 1.00 91.06 194 GLN A O 1
ATOM 1504 N N . GLY A 1 195 ? -4.167 -3.095 41.964 1.00 91.50 195 GLY A N 1
ATOM 1505 C CA . GLY A 1 195 ? -2.826 -2.524 41.805 1.00 91.50 195 GLY A CA 1
ATOM 1506 C C . GLY A 1 195 ? -2.256 -2.563 40.380 1.00 91.50 195 GLY A C 1
ATOM 1507 O O . GLY A 1 195 ? -1.110 -2.165 40.174 1.00 91.50 195 GLY A O 1
ATOM 1508 N N . LEU A 1 196 ? -3.039 -2.964 39.372 1.00 89.81 196 LEU A N 1
ATOM 1509 C CA . LEU A 1 196 ? -2.570 -3.131 37.982 1.00 89.81 196 LEU A CA 1
ATOM 1510 C C . LEU A 1 196 ? -2.212 -1.807 37.287 1.00 89.81 196 LEU A C 1
ATOM 1512 O O . LEU A 1 196 ? -1.481 -1.780 36.295 1.00 89.81 196 LEU A O 1
ATOM 1516 N N . TRP A 1 197 ? -2.701 -0.693 37.826 1.00 90.69 197 TRP A N 1
ATOM 1517 C CA . TRP A 1 197 ? -2.508 0.642 37.267 1.00 90.69 197 TRP A CA 1
ATOM 1518 C C . TRP A 1 197 ? -1.421 1.450 37.983 1.00 90.69 197 TRP A C 1
ATOM 1520 O O . TRP A 1 197 ? -1.246 2.618 37.666 1.00 90.69 197 TRP A O 1
ATOM 1530 N N . GLY A 1 198 ? -0.666 0.863 38.914 1.00 90.06 198 GLY A N 1
ATOM 1531 C CA . GLY A 1 198 ? 0.344 1.591 39.688 1.00 90.06 198 GLY A CA 1
ATOM 1532 C C . GLY A 1 198 ? -0.259 2.520 40.752 1.00 90.06 198 GLY A C 1
ATOM 1533 O O . GLY A 1 198 ? -1.451 2.451 41.080 1.00 90.06 198 GLY A O 1
ATOM 1534 N N . ASN A 1 199 ? 0.575 3.404 41.310 1.00 89.62 199 ASN A N 1
ATOM 1535 C CA . ASN A 1 199 ? 0.250 4.204 42.498 1.00 89.62 199 ASN A CA 1
ATOM 1536 C C . ASN A 1 199 ? 0.425 5.712 42.264 1.00 89.62 199 ASN A C 1
ATOM 1538 O O . ASN A 1 199 ? 1.298 6.143 41.511 1.00 89.62 199 ASN A O 1
ATOM 1542 N N . GLY A 1 200 ? -0.417 6.519 42.920 1.00 89.88 200 GLY A N 1
ATOM 1543 C CA . GLY A 1 200 ? -0.347 7.983 42.883 1.00 89.88 200 GLY A CA 1
ATOM 1544 C C . GLY A 1 200 ? -0.351 8.558 41.462 1.00 89.88 200 GLY A C 1
ATOM 1545 O O . GLY A 1 200 ? -1.280 8.336 40.683 1.00 89.88 200 GLY A O 1
ATOM 1546 N N . GLN A 1 201 ? 0.703 9.299 41.116 1.00 92.06 201 GLN A N 1
ATOM 1547 C CA . GLN A 1 201 ? 0.820 9.970 39.820 1.00 92.06 201 GLN A CA 1
ATOM 1548 C C . GLN A 1 201 ? 0.974 8.994 38.640 1.00 92.06 201 GLN A C 1
ATOM 1550 O O . GLN A 1 201 ? 0.458 9.272 37.556 1.00 92.06 201 GLN A O 1
ATOM 1555 N N . ASP A 1 202 ? 1.626 7.842 38.834 1.00 92.06 202 ASP A N 1
ATOM 1556 C CA . ASP A 1 202 ? 1.789 6.829 37.779 1.00 92.06 202 ASP A CA 1
ATOM 1557 C C . ASP A 1 202 ? 0.424 6.282 37.337 1.00 92.06 202 ASP A C 1
ATOM 1559 O O . ASP A 1 202 ? 0.112 6.245 36.146 1.00 92.06 202 ASP A O 1
ATOM 1563 N N . ARG A 1 203 ? -0.459 6.011 38.303 1.00 94.88 203 ARG A N 1
ATOM 1564 C CA . ARG A 1 203 ? -1.855 5.631 38.052 1.00 94.88 203 ARG A CA 1
ATOM 1565 C C . ARG A 1 203 ? -2.598 6.655 37.219 1.00 94.88 203 ARG A C 1
ATOM 1567 O O . ARG A 1 203 ? -3.201 6.312 36.201 1.00 94.88 203 ARG A O 1
ATOM 1574 N N . LYS A 1 204 ? -2.523 7.922 37.626 1.00 91.50 204 LYS A N 1
ATOM 1575 C CA . LYS A 1 204 ? -3.158 9.025 36.903 1.00 91.50 204 LYS A CA 1
ATOM 1576 C C . LYS A 1 204 ? -2.666 9.105 35.459 1.00 91.50 204 LYS A C 1
ATOM 1578 O O . LYS A 1 204 ? -3.482 9.217 34.542 1.00 91.50 204 LYS A O 1
ATOM 1583 N N . ASN A 1 205 ? -1.357 8.979 35.248 1.00 91.31 205 ASN A N 1
ATOM 1584 C CA . ASN A 1 205 ? -0.748 9.016 33.921 1.00 91.31 205 ASN A CA 1
ATOM 1585 C C . ASN A 1 205 ? -1.199 7.833 33.053 1.00 91.31 205 ASN A C 1
ATOM 1587 O O . ASN A 1 205 ? -1.580 8.041 31.902 1.00 91.31 205 ASN A O 1
ATOM 1591 N N . ARG A 1 206 ? -1.207 6.604 33.587 1.00 89.62 206 ARG A N 1
ATOM 1592 C CA . ARG A 1 206 ? -1.601 5.400 32.837 1.00 89.62 206 ARG A CA 1
ATOM 1593 C C . ARG A 1 206 ? -3.077 5.413 32.448 1.00 89.62 206 ARG A C 1
ATOM 1595 O O . ARG A 1 206 ? -3.386 5.171 31.283 1.00 89.62 206 ARG A O 1
ATOM 1602 N N . ILE A 1 207 ? -3.967 5.754 33.381 1.00 87.94 207 ILE A N 1
ATOM 1603 C CA . ILE A 1 207 ? -5.419 5.833 33.140 1.00 87.94 207 ILE A CA 1
ATOM 1604 C C . ILE A 1 207 ? -5.725 6.897 32.077 1.00 87.94 207 ILE A C 1
ATOM 1606 O O . ILE A 1 207 ? -6.424 6.617 31.101 1.00 87.94 207 ILE A O 1
ATOM 1610 N N . THR A 1 208 ? -5.121 8.084 32.203 1.00 87.69 208 THR A N 1
ATOM 1611 C CA . THR A 1 208 ? -5.302 9.182 31.238 1.00 87.69 208 THR A CA 1
ATOM 1612 C C . THR A 1 208 ? -4.724 8.824 29.865 1.00 87.69 208 THR A C 1
ATOM 1614 O O . THR A 1 208 ? -5.371 9.051 28.846 1.00 87.69 208 THR A O 1
ATOM 1617 N N . LYS A 1 209 ? -3.538 8.199 29.812 1.00 81.81 209 LYS A N 1
ATOM 1618 C CA . LYS A 1 209 ? -2.899 7.745 28.562 1.00 81.81 209 LYS A CA 1
ATOM 1619 C C . LYS A 1 209 ? -3.705 6.653 27.854 1.00 81.81 209 LYS A C 1
ATOM 1621 O O . LYS A 1 209 ? -3.782 6.653 26.630 1.00 81.81 209 LYS A O 1
ATOM 1626 N N . ALA A 1 210 ? -4.337 5.754 28.608 1.00 78.31 210 ALA A N 1
ATOM 1627 C CA . ALA A 1 210 ? -5.283 4.772 28.077 1.00 78.31 210 ALA A CA 1
ATOM 1628 C C . ALA A 1 210 ? -6.628 5.407 27.648 1.00 78.31 210 ALA A C 1
ATOM 1630 O O . ALA A 1 210 ? -7.484 4.751 27.048 1.00 78.31 210 ALA A O 1
ATOM 1631 N N . GLY A 1 211 ? -6.796 6.710 27.894 1.00 78.44 211 GLY A N 1
ATOM 1632 C CA . GLY A 1 211 ? -7.930 7.512 27.460 1.00 78.44 211 GLY A CA 1
ATOM 1633 C C . GLY A 1 211 ? -9.158 7.383 28.358 1.00 78.44 211 GLY A C 1
ATOM 1634 O O . GLY A 1 211 ? -10.267 7.594 27.864 1.00 78.44 211 GLY A O 1
ATOM 1635 N N . TYR A 1 212 ? -8.987 7.001 29.622 1.00 84.81 212 TYR A N 1
ATOM 1636 C CA . TYR A 1 212 ? -10.046 6.999 30.631 1.00 84.81 212 TYR A CA 1
ATOM 1637 C C . TYR A 1 212 ? -10.029 8.300 31.439 1.00 84.81 212 TYR A C 1
ATOM 1639 O O . TYR A 1 212 ? -8.986 8.936 31.593 1.00 84.81 212 TYR A O 1
ATOM 1647 N N . ASP A 1 213 ? -11.183 8.676 31.989 1.00 87.19 213 ASP A N 1
ATOM 1648 C CA . ASP A 1 213 ? -11.282 9.787 32.933 1.00 87.19 213 ASP A CA 1
ATOM 1649 C C . ASP A 1 213 ? -10.817 9.332 34.321 1.00 87.19 213 ASP A C 1
ATOM 1651 O O . ASP A 1 213 ? -11.494 8.561 35.005 1.00 87.19 213 ASP A O 1
ATOM 1655 N N . TYR A 1 214 ? -9.652 9.830 34.738 1.00 90.75 214 TYR A N 1
ATOM 1656 C CA . TYR A 1 214 ? -9.094 9.545 36.056 1.00 90.75 214 TYR A CA 1
ATOM 1657 C C . TYR A 1 214 ? -10.050 9.899 37.197 1.00 90.75 214 TYR A C 1
ATOM 1659 O O . TYR A 1 214 ? -10.135 9.145 38.161 1.00 90.75 214 TYR A O 1
ATOM 1667 N N . SER A 1 215 ? -10.766 11.020 37.105 1.00 91.44 215 SER A N 1
ATOM 1668 C CA . SER A 1 215 ? -11.663 11.465 38.173 1.00 91.44 215 SER A CA 1
ATOM 1669 C C . SER A 1 215 ? -12.848 10.515 38.338 1.00 91.44 215 SER A C 1
ATOM 1671 O O . SER A 1 215 ? -13.176 10.130 39.459 1.00 91.44 215 SER A O 1
ATOM 1673 N N . ALA A 1 216 ? -13.423 10.055 37.225 1.00 87.69 216 ALA A N 1
ATOM 1674 C CA . ALA A 1 216 ? -14.526 9.103 37.231 1.00 87.69 216 ALA A CA 1
ATOM 1675 C C . ALA A 1 216 ? -14.082 7.716 37.725 1.00 87.69 216 ALA A C 1
ATOM 1677 O O . ALA A 1 216 ? -14.783 7.095 38.523 1.00 87.69 216 ALA A O 1
ATOM 1678 N N . VAL A 1 217 ? -12.891 7.257 37.319 1.00 91.88 217 VAL A N 1
ATOM 1679 C CA . VAL A 1 217 ? -12.302 6.008 37.827 1.00 91.88 217 VAL A CA 1
ATOM 1680 C C . VAL A 1 217 ? -12.001 6.108 39.319 1.00 91.88 217 VAL A C 1
ATOM 1682 O O . VAL A 1 217 ? -12.383 5.218 40.069 1.00 91.88 217 VAL A O 1
ATOM 1685 N N . GLN A 1 218 ? -11.366 7.188 39.780 1.00 93.19 218 GLN A N 1
ATOM 1686 C CA . GLN A 1 218 ? -11.035 7.360 41.195 1.00 93.19 218 GLN A CA 1
ATOM 1687 C C . GLN A 1 218 ? -12.292 7.468 42.061 1.00 93.19 218 GLN A C 1
ATOM 1689 O O . GLN A 1 218 ? -12.339 6.882 43.139 1.00 93.19 218 GLN A O 1
ATOM 1694 N N . LYS A 1 219 ? -13.328 8.165 41.579 1.00 93.31 219 LYS A N 1
ATOM 1695 C CA . LYS A 1 219 ? -14.634 8.192 42.241 1.00 93.31 219 LYS A CA 1
ATOM 1696 C C . LYS A 1 219 ? -15.188 6.776 42.392 1.00 93.31 219 LYS A C 1
ATOM 1698 O O . LYS A 1 219 ? -15.587 6.403 43.487 1.00 93.31 219 LYS A O 1
ATOM 1703 N N . ARG A 1 220 ? -15.148 5.973 41.325 1.00 93.31 220 ARG A N 1
ATOM 1704 C CA . ARG A 1 220 ? -15.640 4.593 41.362 1.00 93.31 220 ARG A CA 1
ATOM 1705 C C . ARG A 1 220 ? -14.816 3.689 42.282 1.00 93.31 220 ARG A C 1
ATOM 1707 O O . ARG A 1 220 ? -15.392 2.862 42.970 1.00 93.31 220 ARG A O 1
ATOM 1714 N N . VAL A 1 221 ? -13.494 3.862 42.335 1.00 93.88 221 VAL A N 1
ATOM 1715 C CA . VAL A 1 221 ? -12.622 3.164 43.299 1.00 93.88 221 VAL A CA 1
ATOM 1716 C C . VAL A 1 221 ? -13.040 3.475 44.735 1.00 93.88 221 VAL A C 1
ATOM 1718 O O . VAL A 1 221 ? -13.141 2.557 45.536 1.00 93.88 221 VAL A O 1
ATOM 1721 N N . ASN A 1 222 ? -13.331 4.742 45.043 1.00 94.56 222 ASN A N 1
ATOM 1722 C CA . ASN A 1 222 ? -13.783 5.150 46.375 1.00 94.56 222 ASN A CA 1
ATOM 1723 C C . ASN A 1 222 ? -15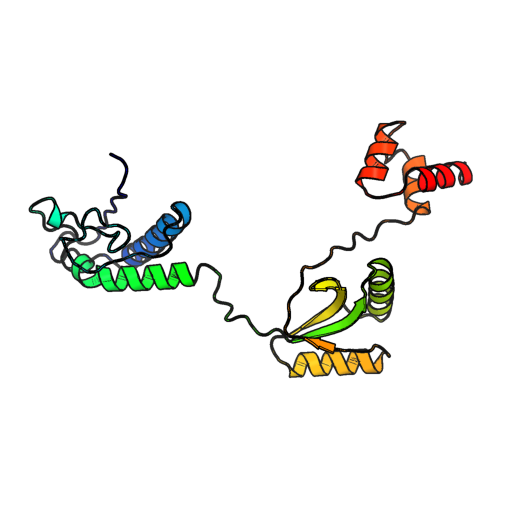.183 4.615 46.728 1.00 94.56 222 ASN A C 1
ATOM 1725 O O . ASN A 1 222 ? -15.490 4.498 47.901 1.00 94.56 222 ASN A O 1
ATOM 1729 N N . GLU A 1 223 ? -16.039 4.326 45.743 1.00 91.69 223 GLU A N 1
ATOM 1730 C CA . GLU A 1 223 ? -17.353 3.693 45.966 1.00 91.69 223 GLU A CA 1
ATOM 1731 C C . GLU A 1 223 ? -17.257 2.175 46.212 1.00 91.69 223 GLU A C 1
ATOM 1733 O O . GLU A 1 223 ? -18.226 1.569 46.662 1.00 91.69 223 GLU A O 1
ATOM 1738 N N . LEU A 1 224 ? -16.131 1.547 45.853 1.00 88.12 224 LEU A N 1
ATOM 1739 C CA . LEU A 1 224 ? -15.895 0.101 45.961 1.00 88.12 224 LEU A CA 1
ATOM 1740 C C . LEU A 1 224 ? -15.063 -0.290 47.198 1.00 88.12 224 LEU A C 1
ATOM 1742 O O . LEU A 1 224 ? -14.825 -1.482 47.402 1.00 88.12 224 LEU A O 1
ATOM 1746 N N . LEU A 1 225 ? -14.607 0.695 47.977 1.00 84.62 225 LEU A N 1
ATOM 1747 C CA . LEU A 1 225 ? -13.855 0.555 49.228 1.00 84.62 225 LEU A CA 1
ATOM 1748 C C . LEU A 1 225 ? -14.708 1.051 50.396 1.00 84.62 225 LEU A C 1
ATOM 1750 O O . LEU A 1 225 ? -14.633 0.410 51.465 1.00 84.62 225 LEU A O 1
#

pLDDT: mean 86.53, std 10.75, range [39.16, 96.5]

Sequence (225 aa):
DNRAITIECASDKTHPYAINDKVYKSLIELLVDICKRNGIPELKWKADKSLIDQPDKQNMTVHRWFANKSCPGDYIYSRLGQIASEVNAKLNSGSPNVKPEILYRVQTGAFSKKANAEAMLAKVKAAGFDTYMVKVDNLYKIQVGAFSKKSNADAMTAKLKAAGFDTYITTKSGTAVTTSSKKSIDEIAREVIQGLWGNGQDRKNRITKAGYDYSAVQKRVNELL